Protein AF-A0A3S2HQX4-F1 (afdb_monomer_lite)

Structure (mmCIF, N/CA/C/O backbone):
data_AF-A0A3S2HQX4-F1
#
_entry.id   AF-A0A3S2HQX4-F1
#
loop_
_atom_site.group_PDB
_atom_site.id
_atom_site.type_symbol
_atom_site.label_atom_id
_atom_site.label_alt_id
_atom_site.label_comp_id
_atom_site.label_asym_id
_atom_site.label_entity_id
_atom_site.label_seq_id
_atom_site.pdbx_PDB_ins_code
_atom_site.Cartn_x
_atom_site.Cartn_y
_atom_site.Cartn_z
_atom_site.occupancy
_atom_site.B_iso_or_equiv
_atom_site.auth_seq_id
_atom_site.auth_comp_id
_atom_site.auth_asym_id
_atom_site.auth_atom_id
_atom_site.pdbx_PDB_model_num
ATOM 1 N N . HIS A 1 1 ? -3.682 -2.391 -11.158 1.00 88.50 1 HIS A N 1
ATOM 2 C CA . HIS A 1 1 ? -3.938 -2.839 -12.539 1.00 88.50 1 HIS A CA 1
ATOM 3 C C . HIS A 1 1 ? -4.462 -4.278 -12.616 1.00 88.50 1 HIS A C 1
ATOM 5 O O . HIS A 1 1 ? -5.651 -4.441 -12.844 1.00 88.50 1 HIS A O 1
ATOM 11 N N . TRP A 1 2 ? -3.645 -5.317 -12.385 1.00 92.06 2 TRP A N 1
ATOM 12 C CA . TRP A 1 2 ? -4.019 -6.712 -12.697 1.00 92.06 2 TRP A CA 1
ATOM 13 C C . TRP A 1 2 ? -5.293 -7.238 -12.028 1.00 92.06 2 TRP A C 1
ATOM 15 O O . TRP A 1 2 ? -6.118 -7.814 -12.726 1.00 92.06 2 TRP A O 1
ATOM 25 N N . LEU A 1 3 ? -5.521 -6.963 -10.737 1.00 93.06 3 LEU A N 1
ATOM 26 C CA . LEU A 1 3 ? -6.785 -7.349 -10.090 1.00 93.06 3 LEU A CA 1
ATOM 27 C C . LEU A 1 3 ? -8.019 -6.752 -10.782 1.00 93.06 3 LEU A C 1
ATOM 29 O O . LEU A 1 3 ? -9.066 -7.385 -10.821 1.00 93.06 3 LEU A O 1
ATOM 33 N N . GLN A 1 4 ? -7.895 -5.548 -11.345 1.00 94.19 4 GLN A N 1
ATOM 34 C CA . GLN A 1 4 ? -8.979 -4.930 -12.103 1.00 94.19 4 GLN A CA 1
ATOM 35 C C . GLN A 1 4 ? -9.227 -5.661 -13.424 1.00 94.19 4 GLN A C 1
ATOM 37 O O . GLN A 1 4 ? -10.370 -5.918 -13.790 1.00 94.19 4 GLN A O 1
ATOM 42 N N . GLN A 1 5 ? -8.148 -6.021 -14.124 1.00 92.81 5 GLN A N 1
ATOM 43 C CA . GLN A 1 5 ? -8.218 -6.746 -15.395 1.00 92.81 5 GLN A CA 1
ATOM 44 C C . GLN A 1 5 ? -8.780 -8.160 -15.225 1.00 92.81 5 GLN A C 1
ATOM 46 O O . GLN A 1 5 ? -9.437 -8.670 -16.126 1.00 92.81 5 GLN A O 1
ATOM 51 N N . THR A 1 6 ? -8.585 -8.778 -14.059 1.00 94.25 6 THR A N 1
ATOM 52 C CA . THR A 1 6 ? -9.146 -10.098 -13.739 1.00 94.25 6 THR A CA 1
ATOM 53 C C . THR A 1 6 ? -10.557 -10.024 -13.143 1.00 94.25 6 THR A C 1
ATOM 55 O O . THR A 1 6 ? -11.057 -11.014 -12.617 1.00 94.25 6 THR A O 1
ATOM 58 N N . GLY A 1 7 ? -11.218 -8.865 -13.231 1.00 94.06 7 GLY A N 1
ATOM 59 C CA . GLY A 1 7 ? -12.626 -8.696 -12.872 1.00 94.06 7 GLY A CA 1
ATOM 60 C C . GLY A 1 7 ? -12.895 -8.393 -11.399 1.00 94.06 7 GLY A C 1
ATOM 61 O O . GLY A 1 7 ? -14.053 -8.396 -10.991 1.00 94.06 7 GLY A O 1
ATOM 62 N N . HIS A 1 8 ? -11.868 -8.125 -10.593 1.00 96.06 8 HIS A N 1
ATOM 63 C CA . HIS A 1 8 ? -12.054 -7.654 -9.221 1.00 96.06 8 HIS A CA 1
ATOM 64 C C . HIS A 1 8 ? -12.160 -6.129 -9.171 1.00 96.06 8 HIS A C 1
ATOM 66 O O . HIS A 1 8 ? -11.840 -5.425 -10.129 1.00 96.06 8 HIS A O 1
ATOM 72 N N . ARG A 1 9 ? -12.570 -5.612 -8.011 1.00 96.44 9 ARG A N 1
ATOM 73 C CA . ARG A 1 9 ? -12.678 -4.180 -7.741 1.00 96.44 9 ARG A CA 1
ATOM 74 C C . ARG A 1 9 ? -11.562 -3.732 -6.789 1.00 96.44 9 ARG A C 1
ATOM 76 O O . ARG A 1 9 ? -11.661 -3.995 -5.591 1.00 96.44 9 ARG A O 1
ATOM 83 N N . PRO A 1 10 ? -10.484 -3.093 -7.278 1.00 96.69 10 PRO A N 1
ATOM 84 C CA . PRO A 1 10 ? -9.418 -2.607 -6.411 1.00 96.69 10 PRO A CA 1
ATOM 85 C C . PRO A 1 10 ? -9.897 -1.463 -5.516 1.00 96.69 10 PRO A C 1
ATOM 87 O O . PRO A 1 10 ? -10.601 -0.561 -5.974 1.00 96.69 10 PRO A O 1
ATOM 90 N N . ILE A 1 11 ? -9.445 -1.468 -4.264 1.00 97.00 11 ILE A N 1
ATOM 91 C CA . ILE A 1 11 ? -9.645 -0.368 -3.321 1.00 97.00 11 ILE A CA 1
ATOM 92 C C . ILE A 1 11 ? -8.271 0.220 -2.998 1.00 97.00 11 ILE A C 1
ATOM 94 O O . ILE A 1 11 ? -7.422 -0.456 -2.420 1.00 97.00 11 ILE A O 1
ATOM 98 N N . ALA A 1 12 ? -8.050 1.471 -3.390 1.00 95.94 12 ALA A N 1
ATOM 99 C CA . ALA A 1 12 ? -6.883 2.246 -2.995 1.00 95.94 12 ALA A CA 1
ATOM 100 C C . ALA A 1 12 ? -7.203 2.972 -1.681 1.00 95.94 12 ALA A C 1
ATOM 102 O O . ALA A 1 12 ? -7.915 3.978 -1.675 1.00 95.94 12 ALA A O 1
ATOM 103 N N . LEU A 1 13 ? -6.713 2.430 -0.564 1.00 97.19 13 LEU A N 1
ATOM 104 C CA . LEU A 1 13 ? -6.857 3.056 0.745 1.00 97.19 13 LEU A CA 1
ATOM 105 C C . LEU A 1 13 ? -5.796 4.142 0.929 1.00 97.19 13 LEU A C 1
ATOM 107 O O . LEU A 1 13 ? -4.599 3.864 0.973 1.00 97.19 13 LEU A O 1
ATOM 111 N N . MET A 1 14 ? -6.257 5.373 1.080 1.00 96.19 14 MET A N 1
ATOM 112 C CA . MET A 1 14 ? -5.450 6.520 1.449 1.00 96.19 14 MET A CA 1
ATOM 113 C C . MET A 1 14 ? -5.348 6.592 2.973 1.00 96.19 14 MET A C 1
ATOM 115 O O . MET A 1 14 ? -6.357 6.551 3.676 1.00 96.19 14 MET A O 1
ATOM 119 N N . GLY A 1 15 ? -4.124 6.687 3.484 1.00 94.62 15 GLY A N 1
ATOM 120 C CA . GLY A 1 15 ? -3.842 6.653 4.919 1.00 94.62 15 GLY A CA 1
ATOM 121 C C . GLY A 1 15 ? -3.884 8.019 5.596 1.00 94.62 15 GLY A C 1
ATOM 122 O O . GLY A 1 15 ? -2.921 8.362 6.274 1.00 94.62 15 GLY A O 1
ATOM 123 N N . GLY A 1 16 ? -4.921 8.835 5.395 1.00 93.50 16 GLY A N 1
ATOM 124 C CA . GLY A 1 16 ? -4.985 10.175 5.991 1.00 93.50 16 GLY A CA 1
ATOM 125 C C . GLY A 1 16 ? -4.988 10.146 7.523 1.00 93.50 16 GLY A C 1
ATOM 126 O O . GLY A 1 16 ? -4.182 10.827 8.152 1.00 93.50 16 GLY A O 1
ATOM 127 N N . GLY A 1 17 ? -5.815 9.291 8.130 1.00 91.81 17 GLY A N 1
ATOM 128 C CA . GLY A 1 17 ? -5.872 9.123 9.584 1.00 91.81 17 GLY A CA 1
ATOM 129 C C . GLY A 1 17 ? -4.622 8.441 10.144 1.00 91.81 17 GLY A C 1
ATOM 130 O O . GLY A 1 17 ? -4.055 8.885 11.139 1.00 91.81 17 GLY A O 1
ATOM 131 N N . THR A 1 18 ? -4.121 7.402 9.472 1.00 88.31 18 THR A N 1
ATOM 132 C CA . THR A 1 18 ? -2.897 6.706 9.906 1.00 88.31 18 THR A CA 1
ATOM 133 C C . THR A 1 18 ? -1.629 7.547 9.730 1.00 88.31 18 THR A C 1
ATOM 135 O O . THR A 1 18 ? -0.667 7.344 10.471 1.00 88.31 18 THR A O 1
ATOM 138 N N . SER A 1 19 ? -1.610 8.527 8.819 1.00 88.19 19 SER A N 1
ATOM 139 C CA . SER A 1 19 ? -0.477 9.456 8.645 1.00 88.19 19 SER A CA 1
ATOM 140 C C . SER A 1 19 ? -0.317 10.442 9.801 1.00 88.19 19 SER A C 1
ATOM 142 O O . SER A 1 19 ? 0.797 10.898 10.045 1.00 88.19 19 SER A O 1
ATOM 144 N N . MET A 1 20 ? -1.383 10.702 10.565 1.00 85.31 20 MET A N 1
ATOM 145 C CA . MET A 1 20 ? -1.318 11.486 11.808 1.00 85.31 20 MET A CA 1
ATOM 146 C C . MET A 1 20 ? -0.532 10.770 12.923 1.00 85.31 20 MET A C 1
ATOM 148 O O . MET A 1 20 ? -0.210 11.373 13.943 1.00 85.31 20 MET A O 1
ATOM 152 N N . ILE A 1 21 ? -0.250 9.477 12.741 1.00 79.31 21 ILE A N 1
ATOM 153 C CA . ILE A 1 21 ? 0.395 8.590 13.713 1.00 79.31 21 ILE A CA 1
ATOM 154 C C . ILE A 1 21 ? 1.751 8.132 13.160 1.00 79.31 21 ILE A C 1
ATOM 156 O O . ILE A 1 21 ? 2.795 8.374 13.753 1.00 79.31 21 ILE A O 1
ATOM 160 N N . GLY A 1 22 ? 1.755 7.537 11.967 1.00 74.44 22 GLY A N 1
ATOM 161 C CA . GLY A 1 22 ? 2.957 7.060 11.287 1.00 74.44 22 GLY A CA 1
ATOM 162 C C . GLY A 1 22 ? 3.270 5.581 11.546 1.00 74.44 22 GLY A C 1
ATOM 163 O O . GLY A 1 22 ? 3.280 5.112 12.679 1.00 74.44 22 GLY A O 1
ATOM 164 N N . ASP A 1 23 ? 3.557 4.850 10.463 1.00 75.38 23 ASP A N 1
ATOM 165 C CA . ASP A 1 23 ? 3.895 3.418 10.501 1.00 75.38 23 ASP A CA 1
ATOM 166 C C . ASP A 1 23 ? 5.334 3.183 11.005 1.00 75.38 23 ASP A C 1
ATOM 168 O O . ASP A 1 23 ? 6.265 3.687 10.344 1.00 75.38 23 ASP A O 1
ATOM 172 N N . PRO A 1 24 ? 5.534 2.416 12.100 1.00 70.38 24 PRO A N 1
ATOM 173 C CA . PRO A 1 24 ? 6.853 2.036 12.613 1.00 70.38 24 PRO A CA 1
ATOM 174 C C . PRO A 1 24 ? 7.483 0.810 11.934 1.00 70.38 24 PRO A C 1
ATOM 176 O O . PRO A 1 24 ? 8.633 0.484 12.237 1.00 70.38 24 PRO A O 1
ATOM 179 N N . SER A 1 25 ? 6.748 0.091 11.078 1.00 64.06 25 SER A N 1
ATOM 180 C CA . SER A 1 25 ? 7.148 -1.224 10.560 1.00 64.06 25 SER A CA 1
ATOM 181 C C . SER A 1 25 ? 8.494 -1.151 9.833 1.00 64.06 25 SER A C 1
ATOM 183 O O . SER A 1 25 ? 8.644 -0.434 8.845 1.00 64.06 25 SER A O 1
ATOM 185 N N . PHE A 1 26 ? 9.482 -1.900 10.338 1.00 57.97 26 PHE A N 1
ATOM 186 C CA . PHE A 1 26 ? 10.844 -1.990 9.792 1.00 57.97 26 PHE A CA 1
ATOM 187 C C . PHE A 1 26 ? 11.577 -0.639 9.634 1.00 57.97 26 PHE A C 1
ATOM 189 O O . PHE A 1 26 ? 12.432 -0.497 8.754 1.00 57.97 26 PHE A O 1
ATOM 196 N N . LYS A 1 27 ? 11.265 0.353 10.481 1.00 68.88 27 LYS A N 1
ATOM 197 C CA . LYS A 1 27 ? 11.967 1.646 10.538 1.00 68.88 27 LYS A CA 1
ATOM 198 C C . LYS A 1 27 ? 12.735 1.820 11.846 1.00 68.88 27 LYS A C 1
ATOM 200 O O . LYS A 1 27 ? 12.186 1.569 12.914 1.00 68.88 27 LYS A O 1
ATOM 205 N N . ASP A 1 28 ? 13.977 2.291 11.731 1.00 61.06 28 ASP A N 1
ATOM 206 C CA . ASP A 1 28 ? 14.891 2.499 12.865 1.00 61.06 28 ASP A CA 1
ATOM 207 C C . ASP A 1 28 ? 14.637 3.821 13.619 1.00 61.06 28 ASP A C 1
ATOM 209 O O . ASP A 1 28 ? 14.930 3.921 14.807 1.00 61.06 28 ASP A O 1
ATOM 213 N N . GLU A 1 29 ? 14.087 4.840 12.950 1.00 66.25 29 GLU A N 1
ATOM 214 C CA . GLU A 1 29 ? 13.821 6.162 13.535 1.00 66.25 29 GLU A CA 1
ATOM 215 C C . GLU A 1 29 ? 12.319 6.448 13.636 1.00 66.25 29 GLU A C 1
ATOM 217 O O . GLU A 1 29 ? 11.539 6.094 12.743 1.00 66.25 29 GLU A O 1
ATOM 222 N N . ALA A 1 30 ? 11.926 7.150 14.704 1.00 66.12 30 ALA A N 1
ATOM 223 C CA . ALA A 1 30 ? 10.571 7.666 14.860 1.00 66.12 30 ALA A CA 1
ATOM 224 C C . ALA A 1 30 ? 10.235 8.629 13.710 1.00 66.12 30 ALA A C 1
ATOM 226 O O . ALA A 1 30 ? 11.039 9.484 13.327 1.00 66.12 30 ALA A O 1
ATOM 227 N N . ARG A 1 31 ? 9.032 8.502 13.141 1.00 71.06 31 ARG A N 1
ATOM 228 C CA . ARG A 1 31 ? 8.607 9.375 12.041 1.00 71.06 31 ARG A CA 1
ATOM 229 C C . ARG A 1 31 ? 8.396 10.806 12.533 1.00 71.06 31 ARG A C 1
ATOM 231 O O . ARG A 1 31 ? 7.847 11.031 13.607 1.00 71.06 31 ARG A O 1
ATOM 238 N N . LYS A 1 32 ? 8.758 11.780 11.693 1.00 77.62 32 LYS A N 1
ATOM 239 C CA . LYS A 1 32 ? 8.313 13.166 11.879 1.00 77.62 32 LYS A CA 1
ATOM 240 C C . LYS A 1 32 ? 6.794 13.222 11.720 1.00 77.62 32 LYS A C 1
ATOM 242 O O . LYS A 1 32 ? 6.269 12.699 10.737 1.00 77.62 32 LYS A O 1
ATOM 247 N N . LEU A 1 33 ? 6.122 13.861 12.673 1.00 79.81 33 LEU A N 1
ATOM 248 C CA . LEU A 1 33 ? 4.697 14.156 12.570 1.00 79.81 33 LEU A CA 1
ATOM 249 C C . LEU A 1 33 ? 4.498 15.246 11.516 1.00 79.81 33 LEU A C 1
ATOM 251 O O . LEU A 1 33 ? 5.134 16.299 11.580 1.00 79.81 33 LEU A O 1
ATOM 255 N N . LEU A 1 34 ? 3.651 14.955 10.536 1.00 87.19 34 LEU A N 1
ATOM 256 C CA . LEU A 1 34 ? 3.290 15.883 9.471 1.00 87.19 34 LEU A CA 1
ATOM 257 C C . LEU A 1 34 ? 2.180 16.821 9.951 1.00 87.19 34 LEU A C 1
ATOM 259 O O . LEU A 1 34 ? 1.368 16.444 10.801 1.00 87.19 34 LEU A O 1
ATOM 263 N N . THR A 1 35 ? 2.125 18.036 9.405 1.00 90.88 35 THR A N 1
ATOM 264 C CA . THR A 1 35 ? 0.966 18.900 9.640 1.00 90.88 35 THR A CA 1
ATOM 265 C C . THR A 1 35 ? -0.245 18.382 8.851 1.00 90.88 35 THR A C 1
ATOM 267 O O . THR A 1 35 ? -0.071 17.689 7.845 1.00 90.88 35 THR A O 1
ATOM 270 N N . PRO A 1 36 ? -1.485 18.722 9.249 1.00 90.56 36 PRO A N 1
ATOM 271 C CA . PRO A 1 36 ? -2.668 18.370 8.463 1.00 90.56 36 PRO A CA 1
ATOM 272 C C . PRO A 1 36 ? -2.596 18.861 7.011 1.00 90.56 36 PRO A C 1
ATOM 274 O O . PRO A 1 36 ? -3.033 18.152 6.110 1.00 90.56 36 PRO A O 1
ATOM 277 N N . GLN A 1 37 ? -1.996 20.036 6.782 1.00 93.88 37 GLN A N 1
ATOM 278 C CA . GLN A 1 37 ? -1.794 20.572 5.437 1.00 93.88 37 GLN A CA 1
ATOM 279 C C . GLN A 1 37 ? -0.809 19.714 4.635 1.00 93.88 37 GLN A C 1
ATOM 281 O O . GLN A 1 37 ? -1.127 19.322 3.518 1.00 93.88 37 GLN A O 1
ATOM 286 N N . ASP A 1 38 ? 0.332 19.341 5.227 1.00 93.31 38 ASP A N 1
ATOM 287 C CA . ASP A 1 38 ? 1.300 18.457 4.563 1.00 93.31 38 ASP A CA 1
ATOM 288 C C . ASP A 1 38 ? 0.665 17.107 4.202 1.00 93.31 38 ASP A C 1
ATOM 290 O O . ASP A 1 38 ? 0.982 16.511 3.173 1.00 93.31 38 ASP A O 1
ATOM 294 N N . ILE A 1 39 ? -0.213 16.581 5.062 1.00 92.88 39 ILE A N 1
ATOM 295 C CA . ILE A 1 39 ? -0.922 15.326 4.798 1.00 92.88 39 ILE A CA 1
ATOM 296 C C . ILE A 1 39 ? -1.865 15.499 3.611 1.00 92.88 39 ILE A C 1
ATOM 298 O O . ILE A 1 39 ? -1.826 14.666 2.711 1.00 92.88 39 ILE A O 1
ATOM 302 N N . GLU A 1 40 ? -2.658 16.568 3.564 1.00 94.00 40 GLU A N 1
ATOM 303 C CA . GLU A 1 40 ? -3.568 16.825 2.444 1.00 94.00 40 GLU A CA 1
ATOM 304 C C . GLU A 1 40 ? -2.814 16.993 1.115 1.00 94.00 40 GLU A C 1
ATOM 306 O O . GLU A 1 40 ? -3.175 16.370 0.113 1.00 94.00 40 GLU A O 1
ATOM 311 N N . ASP A 1 41 ? -1.707 17.738 1.117 1.00 94.50 41 ASP A N 1
ATOM 312 C CA . ASP A 1 41 ? -0.873 17.939 -0.071 1.00 94.50 41 ASP A CA 1
ATOM 313 C C . ASP A 1 41 ? -0.289 16.604 -0.572 1.00 94.50 41 ASP A C 1
ATOM 315 O O . ASP A 1 41 ? -0.348 16.281 -1.767 1.00 94.50 41 ASP A O 1
ATOM 319 N N . ASN A 1 42 ? 0.195 15.763 0.350 1.00 93.94 42 ASN A N 1
ATOM 320 C CA . ASN A 1 42 ? 0.672 14.416 0.034 1.00 93.94 42 ASN A CA 1
ATOM 321 C C . ASN A 1 42 ? -0.453 13.514 -0.494 1.00 93.94 42 ASN A C 1
ATOM 323 O O . ASN A 1 42 ? -0.251 12.774 -1.459 1.00 93.94 42 ASN A O 1
ATOM 327 N N . LEU A 1 43 ? -1.647 13.566 0.105 1.00 94.81 43 LEU A N 1
ATOM 328 C CA . LEU A 1 43 ? -2.811 12.799 -0.340 1.00 94.81 43 LEU A CA 1
ATOM 329 C C . LEU A 1 43 ? -3.217 13.182 -1.768 1.00 94.81 43 LEU A C 1
ATOM 331 O O . LEU A 1 43 ? -3.490 12.294 -2.583 1.00 94.81 43 LEU A O 1
ATOM 335 N N . ALA A 1 44 ? -3.207 14.475 -2.098 1.00 94.69 44 ALA A N 1
ATOM 336 C CA . ALA A 1 44 ? -3.493 14.972 -3.439 1.00 94.69 44 ALA A CA 1
ATOM 337 C C . ALA A 1 44 ? -2.449 14.498 -4.467 1.00 94.69 44 ALA A C 1
ATOM 339 O O . ALA A 1 44 ? -2.814 14.034 -5.554 1.00 94.69 44 ALA A O 1
ATOM 340 N N . GLY A 1 45 ? -1.159 14.551 -4.118 1.00 94.38 45 GLY A N 1
ATOM 341 C CA . GLY A 1 45 ? -0.070 14.033 -4.955 1.00 94.38 45 GLY A CA 1
ATOM 342 C C . GLY A 1 45 ? -0.179 12.525 -5.197 1.00 94.38 45 GLY A C 1
ATOM 343 O O . GLY A 1 45 ? -0.170 12.065 -6.339 1.00 94.38 45 GLY A O 1
ATOM 344 N N . ILE A 1 46 ? -0.382 11.739 -4.136 1.00 94.31 46 ILE A N 1
ATOM 345 C CA . ILE A 1 46 ? -0.546 10.282 -4.233 1.00 94.31 46 ILE A CA 1
ATOM 346 C C . ILE A 1 46 ? -1.775 9.933 -5.081 1.00 94.31 46 ILE A C 1
ATOM 348 O O . ILE A 1 46 ? -1.680 9.080 -5.964 1.00 94.31 46 ILE A O 1
ATOM 352 N N . ARG A 1 47 ? -2.913 10.614 -4.879 1.00 93.50 47 ARG A N 1
ATOM 353 C CA . ARG A 1 47 ? -4.124 10.411 -5.692 1.00 93.50 47 ARG A CA 1
ATOM 354 C C . ARG A 1 47 ? -3.822 10.584 -7.176 1.00 93.50 47 ARG A C 1
ATOM 356 O O . ARG A 1 47 ? -4.171 9.703 -7.960 1.00 93.50 47 ARG A O 1
ATOM 363 N N . ARG A 1 48 ? -3.144 11.675 -7.547 1.00 93.44 48 ARG A N 1
ATOM 364 C CA . ARG A 1 48 ? -2.727 11.960 -8.929 1.00 93.44 48 ARG A CA 1
ATOM 365 C C . ARG A 1 48 ? -1.878 10.826 -9.500 1.00 93.44 48 ARG A C 1
ATOM 367 O O . ARG A 1 48 ? -2.153 10.366 -10.603 1.00 93.44 48 ARG A O 1
ATOM 374 N N . ASN A 1 49 ? -0.925 10.322 -8.717 1.00 92.56 49 ASN A N 1
ATOM 375 C CA . ASN A 1 49 ? -0.046 9.227 -9.126 1.00 92.56 49 ASN A CA 1
ATOM 376 C C . ASN A 1 49 ? -0.790 7.905 -9.346 1.00 92.56 49 ASN A C 1
ATOM 378 O O . ASN A 1 49 ? -0.358 7.112 -10.169 1.00 92.56 49 ASN A O 1
ATOM 382 N N . PHE A 1 50 ? -1.912 7.652 -8.666 1.00 91.88 50 PHE A N 1
ATOM 383 C CA . PHE A 1 50 ? -2.709 6.437 -8.884 1.00 91.88 50 PHE A CA 1
ATOM 384 C C . PHE A 1 50 ? -3.610 6.495 -10.127 1.00 91.88 50 PHE A C 1
ATOM 386 O O . PHE A 1 50 ? -3.947 5.437 -10.667 1.00 91.88 50 PHE A O 1
ATOM 393 N N . MET A 1 51 ? -3.999 7.691 -10.589 1.00 91.19 51 MET A N 1
ATOM 394 C CA . MET A 1 51 ? -4.950 7.868 -11.701 1.00 91.19 51 MET A CA 1
ATOM 395 C C . MET A 1 51 ? -4.549 7.146 -13.002 1.00 91.19 51 MET A C 1
ATOM 397 O O . MET A 1 51 ? -5.434 6.573 -13.634 1.00 91.19 51 MET A O 1
ATOM 401 N N . PRO A 1 52 ? -3.265 7.096 -13.410 1.00 90.81 52 PRO A N 1
ATOM 402 C CA . PRO A 1 52 ? -2.867 6.379 -14.622 1.00 90.81 52 PRO A CA 1
ATOM 403 C C . PRO A 1 52 ? -2.921 4.845 -14.504 1.00 90.81 52 PRO A C 1
ATOM 405 O O . PRO A 1 52 ? -3.008 4.157 -15.518 1.00 90.81 52 PRO A O 1
ATOM 408 N N . TYR A 1 53 ? -2.857 4.280 -13.290 1.00 90.88 53 TYR A N 1
ATOM 409 C CA . TYR A 1 53 ? -2.689 2.829 -13.079 1.00 90.88 53 TYR A CA 1
ATOM 410 C C . TYR A 1 53 ? -3.990 2.070 -12.800 1.00 90.88 53 TYR A C 1
ATOM 412 O O . TYR A 1 53 ? -4.024 0.831 -12.863 1.00 90.88 53 TYR A O 1
ATOM 420 N N . LEU A 1 54 ? -5.045 2.794 -12.432 1.00 93.44 54 LEU A N 1
ATOM 421 C CA . LEU A 1 54 ? -6.346 2.251 -12.069 1.00 93.44 54 LEU A CA 1
ATOM 422 C C . LEU A 1 54 ? -7.441 3.043 -12.771 1.00 93.44 54 LEU A C 1
ATOM 424 O O . LEU A 1 54 ? -7.447 4.270 -12.751 1.00 93.44 54 LEU A O 1
ATOM 428 N N . LYS A 1 55 ? -8.412 2.335 -13.343 1.00 94.88 55 LYS A N 1
ATOM 429 C CA . LYS A 1 55 ? -9.614 2.978 -13.865 1.00 94.88 55 LYS A CA 1
ATOM 430 C C . LYS A 1 55 ? -10.578 3.238 -12.709 1.00 94.88 55 LYS A C 1
ATOM 432 O O . LYS A 1 55 ? -11.128 2.286 -12.160 1.00 94.88 55 LYS A O 1
ATOM 437 N N . PHE A 1 56 ? -10.777 4.501 -12.350 1.00 94.06 56 PHE A N 1
ATOM 438 C CA . PHE A 1 56 ? -11.766 4.925 -11.354 1.00 94.06 56 PHE A CA 1
ATOM 439 C C . PHE A 1 56 ? -13.112 5.240 -12.019 1.00 94.06 56 PHE A C 1
ATOM 441 O O . PHE A 1 56 ? -13.145 5.687 -13.166 1.00 94.06 56 PHE A O 1
ATOM 448 N N . GLY A 1 57 ? -14.218 5.017 -11.308 1.00 91.06 57 GLY A N 1
ATOM 449 C CA . GLY A 1 57 ? -15.564 5.208 -11.852 1.00 91.06 57 GLY A CA 1
ATOM 450 C C . GLY A 1 57 ? -16.661 4.508 -11.047 1.00 91.06 57 GLY A C 1
ATOM 451 O O . GLY A 1 57 ? -16.446 4.072 -9.915 1.00 91.06 57 GLY A O 1
ATOM 452 N N . SER A 1 58 ? -17.855 4.427 -11.637 1.00 90.31 58 SER A N 1
ATOM 453 C CA . SER A 1 58 ? -19.057 3.828 -11.036 1.00 90.31 58 SER A CA 1
ATOM 454 C C . SER A 1 58 ? -19.383 2.428 -11.565 1.00 90.31 58 SER A C 1
ATOM 456 O O . SER A 1 58 ? -20.371 1.828 -11.140 1.00 90.31 58 SER A O 1
ATOM 458 N N . GLY A 1 59 ? -18.572 1.890 -12.479 1.00 91.44 59 GLY A N 1
ATOM 459 C CA . GLY A 1 59 ? -18.713 0.528 -12.972 1.00 91.44 59 GLY A CA 1
ATOM 460 C C . GLY A 1 59 ? -18.450 -0.526 -11.886 1.00 91.44 59 GLY A C 1
ATOM 461 O O . GLY A 1 59 ? -17.794 -0.245 -10.880 1.00 91.44 59 GLY A O 1
ATOM 462 N N . PRO A 1 60 ? -18.908 -1.775 -12.092 1.00 88.81 60 PRO A N 1
ATOM 463 C CA . PRO A 1 60 ? -18.809 -2.840 -11.089 1.00 88.81 60 PRO A CA 1
ATOM 464 C C . PRO A 1 60 ? -17.361 -3.173 -10.689 1.00 88.81 60 PRO A C 1
ATOM 466 O O . PRO A 1 60 ? -17.107 -3.500 -9.532 1.00 88.81 60 PRO A O 1
ATOM 469 N N . ASN A 1 61 ? -16.415 -3.021 -11.622 1.00 92.94 61 ASN A N 1
ATOM 470 C CA . ASN A 1 61 ? -14.988 -3.299 -11.416 1.00 92.94 61 ASN A CA 1
ATOM 471 C C . ASN A 1 61 ? -14.140 -2.018 -11.420 1.00 92.94 61 ASN A C 1
ATOM 473 O O . ASN A 1 61 ? -12.909 -2.081 -11.406 1.00 92.94 61 ASN A O 1
ATOM 477 N N . ASP A 1 62 ? -14.773 -0.844 -11.472 1.00 95.06 62 ASP A N 1
ATOM 478 C CA . ASP A 1 62 ? -14.041 0.413 -11.402 1.00 95.06 62 ASP A CA 1
ATOM 479 C C . ASP A 1 62 ? -13.481 0.586 -9.980 1.00 95.06 62 ASP A C 1
ATOM 481 O O . ASP A 1 62 ? -14.161 0.340 -8.975 1.00 95.06 62 ASP A O 1
ATOM 485 N N . ALA A 1 63 ? -12.206 0.967 -9.907 1.00 96.38 63 ALA A N 1
ATOM 486 C CA . ALA A 1 63 ? -11.485 1.125 -8.658 1.00 96.38 63 ALA A CA 1
ATOM 487 C C . ALA A 1 63 ? -12.112 2.234 -7.809 1.00 96.38 63 ALA A C 1
ATOM 489 O O . ALA A 1 63 ? -12.648 3.214 -8.333 1.00 96.38 63 ALA A O 1
ATOM 490 N N . ILE A 1 64 ? -12.000 2.092 -6.490 1.00 95.56 64 ILE A N 1
ATOM 491 C CA . ILE A 1 64 ? -12.416 3.117 -5.530 1.00 95.56 64 ILE A CA 1
ATOM 492 C C . ILE A 1 64 ? -11.183 3.613 -4.793 1.00 95.56 64 ILE A C 1
ATOM 494 O O . ILE A 1 64 ? -10.311 2.823 -4.430 1.00 95.56 64 ILE A O 1
ATOM 498 N N . MET A 1 65 ? -11.129 4.916 -4.547 1.00 95.56 65 MET A N 1
ATOM 499 C CA . MET A 1 65 ? -10.192 5.508 -3.607 1.00 95.56 65 MET A CA 1
ATOM 500 C C . MET A 1 65 ? -10.962 5.972 -2.377 1.00 95.56 65 MET A C 1
ATOM 502 O O . MET A 1 65 ? -11.938 6.705 -2.514 1.00 95.56 65 MET A O 1
ATOM 506 N N . VAL A 1 66 ? -10.539 5.535 -1.197 1.00 96.69 66 VAL A N 1
ATOM 507 C CA . VAL A 1 66 ? -11.164 5.893 0.088 1.00 96.69 66 VAL A CA 1
ATOM 508 C C . VAL A 1 66 ? -10.096 6.360 1.061 1.00 96.69 66 VAL A C 1
ATOM 510 O O . VAL A 1 66 ? -8.932 6.010 0.884 1.00 96.69 66 VAL A O 1
ATOM 513 N N . ASN A 1 67 ? -10.463 7.145 2.070 1.00 97.31 67 ASN A N 1
ATOM 514 C CA . ASN A 1 67 ? -9.524 7.656 3.062 1.00 97.31 67 ASN A CA 1
ATOM 515 C C . ASN A 1 67 ? -9.879 7.110 4.445 1.00 97.31 67 ASN A C 1
ATOM 517 O O . ASN A 1 67 ? -11.006 7.276 4.895 1.00 97.31 67 ASN A O 1
ATOM 521 N N . ASN A 1 68 ? -8.931 6.492 5.153 1.00 97.06 68 ASN A N 1
ATOM 522 C CA . ASN A 1 68 ? -9.214 6.014 6.510 1.00 97.06 68 ASN A CA 1
ATOM 523 C C . ASN A 1 68 ? -9.467 7.140 7.518 1.00 97.06 68 ASN A C 1
ATOM 525 O O . ASN A 1 68 ? -10.029 6.887 8.582 1.00 97.06 68 ASN A O 1
ATOM 529 N N . ALA A 1 69 ? -9.130 8.390 7.183 1.00 96.19 69 ALA A N 1
ATOM 530 C CA . ALA A 1 69 ? -9.562 9.542 7.967 1.00 96.19 69 ALA A CA 1
ATOM 531 C C . ALA A 1 69 ? -11.092 9.567 8.162 1.00 96.19 69 ALA A C 1
ATOM 533 O O . ALA A 1 69 ? -11.542 9.955 9.237 1.00 96.19 69 ALA A O 1
ATOM 534 N N . ASP A 1 70 ? -11.860 9.066 7.184 1.00 96.12 70 ASP A N 1
ATOM 535 C CA . ASP A 1 70 ? -13.329 9.059 7.183 1.00 96.12 70 ASP A CA 1
ATOM 536 C C . ASP A 1 70 ? -13.935 8.265 8.354 1.00 96.12 70 ASP A C 1
ATOM 538 O O . ASP A 1 70 ? -15.085 8.489 8.716 1.00 96.12 70 ASP A O 1
ATOM 542 N N . TRP A 1 71 ? -13.199 7.319 8.949 1.00 95.94 71 TRP A N 1
ATOM 543 C CA . TRP A 1 71 ? -13.660 6.571 10.128 1.00 95.94 71 TRP A CA 1
ATOM 544 C C . TRP A 1 71 ? -12.734 6.700 11.333 1.00 95.94 71 TRP A C 1
ATOM 546 O O . TRP A 1 71 ? -13.199 6.605 12.467 1.00 95.94 71 TRP A O 1
ATOM 556 N N . LEU A 1 72 ? -11.435 6.924 11.123 1.00 94.94 72 LEU A N 1
ATOM 557 C CA . LEU A 1 72 ? -10.485 7.063 12.224 1.00 94.94 72 LEU A CA 1
ATOM 558 C C . LEU A 1 72 ? -10.618 8.410 12.940 1.00 94.94 72 LEU A C 1
ATOM 560 O O . LEU A 1 72 ? -10.435 8.460 14.152 1.00 94.94 72 LEU A O 1
ATOM 564 N N . MET A 1 73 ? -10.958 9.490 12.230 1.00 92.06 73 MET A N 1
ATOM 565 C CA . MET A 1 73 ? -11.060 10.823 12.845 1.00 92.06 73 MET A CA 1
ATOM 566 C C . MET A 1 73 ? -12.352 11.020 13.643 1.00 92.06 73 MET A C 1
ATOM 568 O O . MET A 1 73 ? -12.411 11.884 14.513 1.00 92.06 73 MET A O 1
ATOM 572 N N . GLU A 1 74 ? -13.373 10.205 13.385 1.00 92.88 74 GLU A N 1
ATOM 573 C CA . GLU A 1 74 ? -14.651 10.237 14.107 1.00 92.88 74 GLU A CA 1
ATOM 574 C C . GLU A 1 74 ? -14.691 9.245 15.279 1.00 92.88 74 GLU A C 1
ATOM 576 O O . GLU A 1 74 ? -15.689 9.141 15.998 1.00 92.88 74 GLU A O 1
ATOM 581 N N . ILE A 1 75 ? -13.613 8.483 15.481 1.00 92.19 75 ILE A N 1
ATOM 582 C CA . ILE A 1 75 ? -13.623 7.365 16.409 1.00 92.19 75 ILE A CA 1
ATOM 583 C C . ILE A 1 75 ? -13.620 7.847 17.861 1.00 92.19 75 ILE A C 1
ATOM 585 O O . ILE A 1 75 ? -12.761 8.609 18.310 1.00 92.19 75 ILE A O 1
ATOM 589 N N . ASN A 1 76 ? -14.576 7.361 18.650 1.00 94.75 76 ASN A N 1
ATOM 590 C CA . ASN A 1 76 ? -14.529 7.576 20.087 1.00 94.75 76 ASN A CA 1
ATOM 591 C C . ASN A 1 76 ? -13.483 6.640 20.704 1.00 94.75 76 ASN A C 1
ATOM 593 O O . ASN A 1 76 ? -13.629 5.420 20.645 1.00 94.75 76 ASN A O 1
ATOM 597 N N . TYR A 1 77 ? -12.463 7.214 21.340 1.00 90.94 77 TYR A N 1
ATOM 598 C CA . TYR A 1 77 ? -11.343 6.457 21.902 1.00 90.94 77 TYR A CA 1
ATOM 599 C C . TYR A 1 77 ? -11.773 5.364 22.894 1.00 90.94 77 TYR A C 1
ATOM 601 O O . TYR A 1 77 ? -11.274 4.242 22.835 1.00 90.94 77 TYR A O 1
ATOM 609 N N . VAL A 1 78 ? -12.727 5.657 23.784 1.00 93.69 78 VAL A N 1
ATOM 610 C CA . VAL A 1 78 ? -13.176 4.693 24.803 1.00 93.69 78 VAL A CA 1
ATOM 611 C C . VAL A 1 78 ? -13.925 3.531 24.155 1.00 93.69 78 VAL A C 1
ATOM 613 O O . VAL A 1 78 ? -13.651 2.374 24.477 1.00 93.69 78 VAL A O 1
ATOM 616 N N . ASN A 1 79 ? -14.821 3.822 23.209 1.00 94.25 79 ASN A N 1
ATOM 617 C CA . ASN A 1 79 ? -15.521 2.781 22.456 1.00 94.25 79 ASN A CA 1
ATOM 618 C C . ASN A 1 79 ? -14.536 1.951 21.627 1.00 94.25 79 ASN A C 1
ATOM 620 O O . ASN A 1 79 ? -14.612 0.730 21.641 1.00 94.25 79 ASN A O 1
ATOM 624 N N . PHE A 1 80 ? -13.547 2.584 20.993 1.00 94.75 80 PHE A N 1
ATOM 625 C CA . PHE A 1 80 ? -12.518 1.877 20.235 1.00 94.75 80 PHE A CA 1
ATOM 626 C C . PHE A 1 80 ? -11.718 0.900 21.099 1.00 94.75 80 PHE A C 1
ATOM 628 O O . PHE A 1 80 ? -11.558 -0.263 20.736 1.00 94.75 80 PHE A O 1
ATOM 635 N N . LEU A 1 81 ? -11.254 1.324 22.276 1.00 93.56 81 LEU A N 1
ATOM 636 C CA . LEU A 1 81 ? -10.552 0.423 23.192 1.00 93.56 81 LEU A CA 1
ATOM 637 C C . LEU A 1 81 ? -11.439 -0.742 23.645 1.00 93.56 81 LEU A C 1
ATOM 639 O O . LEU A 1 81 ? -10.978 -1.884 23.717 1.00 93.56 81 LEU A O 1
ATOM 643 N N . ARG A 1 82 ? -12.710 -0.456 23.943 1.00 94.19 82 ARG A N 1
ATOM 644 C CA . ARG A 1 82 ? -13.670 -1.459 24.402 1.00 94.19 82 ARG A CA 1
ATOM 645 C C . ARG A 1 82 ? -14.004 -2.470 23.311 1.00 94.19 82 ARG A C 1
ATOM 647 O O . ARG A 1 82 ? -14.030 -3.660 23.606 1.00 94.19 82 ARG A O 1
ATOM 654 N N . ASP A 1 83 ? -14.270 -2.014 22.095 1.00 94.38 83 ASP A N 1
ATOM 655 C CA . ASP A 1 83 ? -14.825 -2.847 21.029 1.00 94.38 83 ASP A CA 1
ATOM 656 C C . ASP A 1 83 ? -13.722 -3.481 20.179 1.00 94.38 83 ASP A C 1
ATOM 658 O O . ASP A 1 83 ? -13.821 -4.650 19.823 1.00 94.38 83 ASP A O 1
ATOM 662 N N . VAL A 1 84 ? -12.633 -2.754 19.924 1.00 96.00 84 VAL A N 1
ATOM 663 C CA . VAL A 1 84 ? -11.505 -3.203 19.095 1.00 96.00 84 VAL A CA 1
ATOM 664 C C . VAL A 1 84 ? -10.324 -3.619 19.965 1.00 96.00 84 VAL A C 1
ATOM 666 O O . VAL A 1 84 ? -9.827 -4.740 19.844 1.00 96.00 84 VAL A O 1
ATOM 669 N N . GLY A 1 85 ? -9.901 -2.755 20.892 1.00 92.88 85 GLY A N 1
ATOM 670 C CA . GLY A 1 85 ? -8.711 -2.967 21.727 1.00 92.88 85 GLY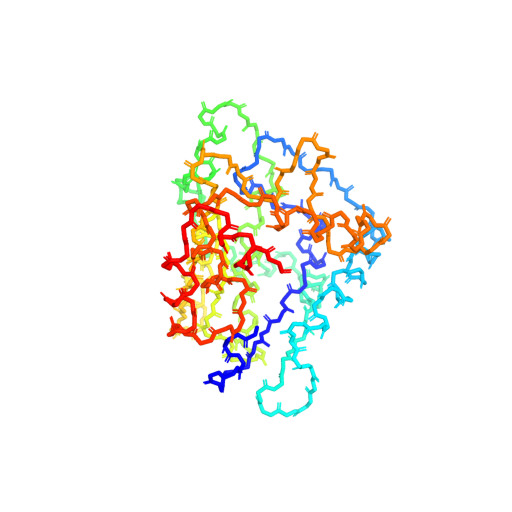 A CA 1
ATOM 671 C C . GLY A 1 85 ? -8.732 -4.282 22.517 1.00 92.88 85 GLY A C 1
ATOM 672 O O . GLY A 1 85 ? -7.705 -4.952 22.620 1.00 92.88 85 GLY A O 1
ATOM 673 N N . ARG A 1 86 ? -9.910 -4.730 22.975 1.00 93.56 86 ARG A N 1
ATOM 674 C CA . ARG A 1 86 ? -10.105 -6.021 23.672 1.00 93.56 86 ARG A CA 1
ATOM 675 C C . ARG A 1 86 ? -9.651 -7.255 22.883 1.00 93.56 86 ARG A C 1
ATOM 677 O O . ARG A 1 86 ? -9.493 -8.328 23.466 1.00 93.56 86 ARG A O 1
ATOM 684 N N . HIS A 1 87 ? -9.510 -7.147 21.563 1.00 95.44 87 HIS A N 1
ATOM 685 C CA . HIS A 1 87 ? -9.102 -8.256 20.702 1.00 95.44 87 HIS A CA 1
ATOM 686 C C . HIS A 1 87 ? -7.582 -8.365 20.541 1.00 95.44 87 HIS A C 1
ATOM 688 O O . HIS A 1 87 ? -7.104 -9.389 20.042 1.00 95.44 87 HIS A O 1
ATOM 694 N N . PHE A 1 88 ? -6.830 -7.364 21.005 1.00 93.69 88 PHE A N 1
ATOM 695 C CA . PHE A 1 88 ? -5.379 -7.303 20.902 1.00 93.69 88 PHE A CA 1
ATOM 696 C C . PHE A 1 88 ? -4.713 -7.689 22.222 1.00 93.69 88 PHE A C 1
ATOM 698 O O . PHE A 1 88 ? -5.100 -7.255 23.303 1.00 93.69 88 PHE A O 1
ATOM 705 N N . SER A 1 89 ? -3.676 -8.519 22.128 1.00 91.00 89 SER A N 1
ATOM 706 C CA . SER A 1 89 ? -2.808 -8.847 23.257 1.00 91.00 89 SER A CA 1
ATOM 707 C C . SER A 1 89 ? -1.494 -8.105 23.091 1.00 91.00 89 SER A C 1
ATOM 709 O O . SER A 1 89 ? -0.803 -8.311 22.093 1.00 91.00 89 SER A O 1
ATOM 711 N N . VAL A 1 90 ? -1.122 -7.305 24.092 1.00 88.56 90 VAL A N 1
ATOM 712 C CA . VAL A 1 90 ? 0.163 -6.591 24.104 1.00 88.56 90 VAL A CA 1
ATOM 713 C C . VAL A 1 90 ? 1.325 -7.569 23.926 1.00 88.56 90 VAL A C 1
ATOM 715 O O . VAL A 1 90 ? 2.159 -7.366 23.053 1.00 88.56 90 VAL A O 1
ATOM 718 N N . ASN A 1 91 ? 1.331 -8.689 24.655 1.00 88.94 91 ASN A N 1
ATOM 719 C CA . ASN A 1 91 ? 2.385 -9.705 24.548 1.00 88.94 91 ASN A CA 1
ATOM 720 C C . ASN A 1 91 ? 2.519 -10.254 23.122 1.00 88.94 91 ASN A C 1
ATOM 722 O O . ASN A 1 91 ? 3.630 -10.436 22.632 1.00 88.94 91 ASN A O 1
ATOM 726 N N . ARG A 1 92 ? 1.391 -10.495 22.441 1.00 87.31 92 ARG A N 1
ATOM 727 C CA . ARG A 1 92 ? 1.402 -10.946 21.044 1.00 87.31 92 ARG A CA 1
ATOM 728 C C . ARG A 1 92 ? 1.927 -9.859 20.110 1.00 87.31 92 ARG A C 1
ATOM 730 O O . ARG A 1 92 ? 2.686 -10.171 19.201 1.00 87.31 92 ARG A O 1
ATOM 737 N N . MET A 1 93 ? 1.540 -8.604 20.331 1.00 86.25 93 MET A N 1
ATOM 738 C CA . MET A 1 93 ? 2.004 -7.483 19.514 1.00 86.25 93 MET A CA 1
ATOM 739 C C . MET A 1 93 ? 3.522 -7.278 19.626 1.00 86.25 93 MET A C 1
ATOM 741 O O . MET A 1 93 ? 4.187 -7.071 18.617 1.00 86.25 93 MET A O 1
ATOM 745 N N . LEU A 1 94 ? 4.086 -7.414 20.829 1.00 86.00 94 LEU A N 1
ATOM 746 C CA . LEU A 1 94 ? 5.534 -7.315 21.056 1.00 86.00 94 LEU A CA 1
ATOM 747 C C . LEU A 1 94 ? 6.326 -8.469 20.416 1.00 86.00 94 LEU A C 1
ATOM 749 O O . LEU A 1 94 ? 7.521 -8.330 20.178 1.00 86.00 94 LEU A O 1
ATOM 753 N N . ALA A 1 95 ? 5.674 -9.601 20.132 1.00 86.00 95 ALA A N 1
ATOM 754 C CA . ALA A 1 95 ? 6.311 -10.771 19.536 1.00 86.00 95 ALA A CA 1
ATOM 755 C C . ALA A 1 95 ? 6.456 -10.693 18.006 1.00 86.00 95 ALA A C 1
ATOM 757 O O . ALA A 1 95 ? 7.155 -11.528 17.437 1.00 86.00 95 ALA A O 1
ATOM 758 N N . PHE A 1 96 ? 5.811 -9.735 17.327 1.00 81.88 96 PHE A N 1
ATOM 759 C CA . PHE A 1 96 ? 6.006 -9.554 15.887 1.00 81.88 96 PHE A CA 1
ATOM 760 C C . PHE A 1 96 ? 7.441 -9.119 15.593 1.00 81.88 96 PHE A C 1
ATOM 762 O O . PHE A 1 96 ? 7.938 -8.184 16.219 1.00 81.88 96 PHE A O 1
ATOM 769 N N . ASP A 1 97 ? 8.077 -9.742 14.598 1.00 81.44 97 ASP A N 1
ATOM 770 C CA . ASP A 1 97 ? 9.485 -9.491 14.256 1.00 81.44 97 ASP A CA 1
ATOM 771 C C . ASP A 1 97 ? 9.788 -8.003 14.014 1.00 81.44 97 ASP A C 1
ATOM 773 O O . ASP A 1 97 ? 10.836 -7.512 14.431 1.00 81.44 97 ASP A O 1
ATOM 777 N N . SER A 1 98 ? 8.852 -7.261 13.409 1.00 74.81 98 SER A N 1
ATOM 778 C CA . SER A 1 98 ? 8.986 -5.819 13.155 1.00 74.81 98 SER A CA 1
ATOM 779 C C . SER A 1 98 ? 9.099 -4.980 14.433 1.00 74.81 98 SER A C 1
ATOM 781 O O . SER A 1 98 ? 9.798 -3.968 14.438 1.00 74.81 98 SER A O 1
ATOM 783 N N . VAL A 1 99 ? 8.427 -5.395 15.509 1.00 79.12 99 VAL A N 1
ATOM 784 C CA . VAL A 1 99 ? 8.434 -4.722 16.816 1.00 79.12 99 VAL A CA 1
ATOM 785 C C . VAL A 1 99 ? 9.572 -5.250 17.677 1.00 79.12 99 VAL A C 1
ATOM 787 O O . VAL A 1 99 ? 10.344 -4.468 18.232 1.00 79.12 99 VAL A O 1
ATOM 790 N N . LYS A 1 100 ? 9.713 -6.576 17.747 1.00 83.88 100 LYS A N 1
ATOM 791 C CA . LYS A 1 100 ? 10.735 -7.258 18.537 1.00 83.88 100 LYS A CA 1
ATOM 792 C C . LYS A 1 100 ? 12.137 -6.760 18.194 1.00 83.88 100 LYS A C 1
ATOM 794 O O . LYS A 1 100 ? 12.898 -6.421 19.089 1.00 83.88 100 LYS A O 1
ATOM 799 N N . LEU A 1 101 ? 12.443 -6.618 16.906 1.00 82.81 101 LEU A N 1
ATOM 800 C CA . LEU A 1 101 ? 13.756 -6.172 16.446 1.00 82.81 101 LEU A CA 1
ATOM 801 C C . LEU A 1 101 ? 14.095 -4.728 16.867 1.00 82.81 101 LEU A C 1
ATOM 803 O O . LEU A 1 101 ? 15.269 -4.425 17.059 1.00 82.81 101 LEU A O 1
ATOM 807 N N . ARG A 1 102 ? 13.101 -3.845 17.054 1.00 79.69 102 ARG A N 1
ATOM 808 C CA . ARG A 1 102 ? 13.320 -2.499 17.623 1.00 79.69 102 ARG A CA 1
ATOM 809 C C . ARG A 1 102 ? 13.600 -2.566 19.122 1.00 79.69 102 ARG A C 1
ATOM 811 O O . ARG A 1 102 ? 14.523 -1.909 19.595 1.00 79.69 102 ARG A O 1
ATOM 818 N N . LEU A 1 103 ? 12.841 -3.388 19.848 1.00 81.62 103 LEU A N 1
ATOM 819 C CA . LEU A 1 103 ? 13.025 -3.576 21.289 1.00 81.62 103 LEU A CA 1
ATOM 820 C C . LEU A 1 103 ? 14.388 -4.201 21.608 1.00 81.62 103 LEU A C 1
ATOM 822 O O . LEU A 1 103 ? 15.079 -3.716 22.498 1.00 81.62 103 LEU A O 1
ATOM 826 N N . ASP A 1 104 ? 14.802 -5.208 20.836 1.00 84.94 104 ASP A N 1
ATOM 827 C CA . ASP A 1 104 ? 16.109 -5.867 20.965 1.00 84.94 104 ASP A CA 1
ATOM 828 C C . ASP A 1 104 ? 17.278 -4.895 20.700 1.00 84.94 104 ASP A C 1
ATOM 830 O O . ASP A 1 104 ? 18.381 -5.093 21.200 1.00 84.94 104 ASP A O 1
ATOM 834 N N . ARG A 1 105 ? 17.040 -3.827 19.926 1.00 85.06 105 ARG A N 1
ATOM 835 C CA . ARG A 1 105 ? 17.999 -2.741 19.652 1.00 85.06 105 ARG A CA 1
ATOM 836 C C . ARG A 1 105 ? 17.919 -1.587 20.659 1.00 85.06 105 ARG A C 1
ATOM 838 O O . ARG A 1 105 ? 18.493 -0.533 20.401 1.00 85.06 105 ARG A O 1
ATOM 845 N N . GLU A 1 106 ? 17.174 -1.756 21.753 1.00 81.00 106 GLU A N 1
ATOM 846 C CA . GLU A 1 106 ? 16.894 -0.725 22.766 1.00 81.00 106 GLU A CA 1
ATOM 847 C C . GLU A 1 106 ? 16.268 0.560 22.191 1.00 81.00 106 GLU A C 1
ATOM 849 O O . GLU A 1 106 ? 16.303 1.630 22.800 1.00 81.00 106 GLU A O 1
ATOM 854 N N . GLN A 1 107 ? 15.644 0.469 21.013 1.00 78.00 107 GLN A N 1
ATOM 855 C CA . GLN A 1 107 ? 14.923 1.583 20.419 1.00 78.00 107 GLN A CA 1
ATOM 856 C C . GLN A 1 107 ? 13.519 1.642 21.010 1.00 78.00 107 GLN A C 1
ATOM 858 O O . GLN A 1 107 ? 12.730 0.701 20.897 1.00 78.00 107 GLN A O 1
ATOM 863 N N . SER A 1 108 ? 13.176 2.780 21.612 1.00 73.19 108 SER A N 1
ATOM 864 C CA . SER A 1 108 ? 11.836 2.999 22.147 1.00 73.19 108 SER A CA 1
ATOM 865 C C . SER A 1 108 ? 10.788 2.934 21.032 1.00 73.19 108 SER A C 1
ATOM 867 O O . SER A 1 108 ? 10.952 3.558 19.979 1.00 73.19 108 SER A O 1
ATOM 869 N N . LEU A 1 109 ? 9.691 2.224 21.287 1.00 78.81 109 LEU A N 1
ATOM 870 C CA . LEU A 1 109 ? 8.482 2.273 20.475 1.00 78.81 109 LEU A CA 1
ATOM 871 C C . LEU A 1 109 ? 7.466 3.148 21.205 1.00 78.81 109 LEU A C 1
ATOM 873 O O . LEU A 1 109 ? 7.086 2.849 22.339 1.00 78.81 109 LEU A O 1
ATOM 877 N N . SER A 1 110 ? 7.047 4.247 20.584 1.00 82.31 110 SER A N 1
ATOM 878 C CA . SER A 1 110 ? 6.053 5.124 21.198 1.00 82.31 110 SER A CA 1
ATOM 879 C C . SER A 1 110 ? 4.680 4.446 21.268 1.00 82.31 110 SER A C 1
ATOM 881 O O . SER A 1 110 ? 4.344 3.580 20.459 1.00 82.31 110 SER A O 1
ATOM 883 N N . PHE A 1 111 ? 3.841 4.881 22.214 1.00 83.25 111 PHE A N 1
ATOM 884 C CA . PHE A 1 111 ? 2.449 4.423 22.291 1.00 83.25 111 PHE A CA 1
ATOM 885 C C . PHE A 1 111 ? 1.692 4.678 20.978 1.00 83.25 111 PHE A C 1
ATOM 887 O O . PHE A 1 111 ? 0.877 3.864 20.555 1.00 83.25 111 PHE A O 1
ATOM 894 N N . LEU A 1 112 ? 2.001 5.793 20.316 1.00 80.75 112 LEU A N 1
ATOM 895 C CA . LEU A 1 112 ? 1.443 6.192 19.031 1.00 80.75 112 LEU A CA 1
ATOM 896 C C . LEU A 1 112 ? 1.787 5.165 17.934 1.00 80.75 112 LEU A C 1
ATOM 898 O O . LEU A 1 112 ? 0.887 4.586 17.331 1.00 80.75 112 LEU A O 1
ATOM 902 N N . GLU A 1 113 ? 3.070 4.845 17.760 1.00 78.81 113 GLU A N 1
ATOM 903 C CA . GLU A 1 113 ? 3.538 3.818 16.818 1.00 78.81 113 GLU A CA 1
ATOM 904 C C . GLU A 1 113 ? 2.963 2.429 17.130 1.00 78.81 113 GLU A C 1
ATOM 906 O O . GLU A 1 113 ? 2.580 1.692 16.225 1.00 78.81 113 GLU A O 1
ATOM 911 N N . PHE A 1 114 ? 2.846 2.072 18.410 1.00 82.44 114 PHE A N 1
ATOM 912 C CA . PHE A 1 114 ? 2.261 0.795 18.820 1.00 82.44 114 PHE A CA 1
ATOM 913 C C . PHE A 1 114 ? 0.777 0.674 18.430 1.00 82.44 114 PHE A C 1
ATOM 915 O O . PHE A 1 114 ? 0.321 -0.400 18.034 1.00 82.44 114 PHE A O 1
ATOM 922 N N . ASN A 1 115 ? 0.022 1.777 18.482 1.00 88.56 115 ASN A N 1
ATOM 923 C CA . ASN A 1 115 ? -1.384 1.800 18.072 1.00 88.56 115 ASN A CA 1
ATOM 924 C C . ASN A 1 115 ? -1.573 1.713 16.550 1.00 88.56 115 ASN A C 1
ATOM 926 O O . ASN A 1 115 ? -2.655 1.331 16.105 1.00 88.56 115 ASN A O 1
ATOM 930 N N . TYR A 1 116 ? -0.541 1.988 15.746 1.00 89.00 116 TYR A N 1
ATOM 931 C CA . TYR A 1 116 ? -0.629 1.903 14.286 1.00 89.00 116 TYR A CA 1
ATOM 932 C C . TYR A 1 116 ? -1.119 0.525 13.809 1.00 89.00 116 TYR A C 1
ATOM 934 O O . TYR A 1 116 ? -2.006 0.436 12.962 1.00 89.00 116 TYR A O 1
ATOM 942 N N . MET A 1 117 ? -0.609 -0.555 14.414 1.00 88.12 117 MET A N 1
ATOM 943 C CA . MET A 1 117 ? -0.992 -1.931 14.067 1.00 88.12 117 MET A CA 1
ATOM 944 C C . MET A 1 117 ? -2.487 -2.196 14.288 1.00 88.12 117 MET A C 1
ATOM 946 O O . MET A 1 117 ? -3.114 -2.922 13.518 1.00 88.12 117 MET A O 1
ATOM 950 N N . ILE A 1 118 ? -3.057 -1.606 15.343 1.00 93.81 118 ILE A N 1
ATOM 951 C CA . ILE A 1 118 ? -4.472 -1.752 15.702 1.00 93.81 118 ILE A CA 1
ATOM 952 C C . ILE A 1 118 ? -5.335 -0.994 14.691 1.00 93.81 118 ILE A C 1
ATOM 954 O O . ILE A 1 118 ? -6.343 -1.519 14.225 1.00 93.81 118 ILE A O 1
ATOM 958 N N . LEU A 1 119 ? -4.924 0.218 14.312 1.00 94.94 119 LEU A N 1
ATOM 959 C CA . LEU A 1 119 ? -5.671 1.055 13.372 1.00 94.94 119 LEU A CA 1
ATOM 960 C C . LEU A 1 119 ? -5.653 0.479 11.957 1.00 94.94 119 LEU A C 1
ATOM 962 O O . LEU A 1 119 ? -6.702 0.395 11.332 1.00 94.94 119 LEU A O 1
ATOM 966 N N . GLN A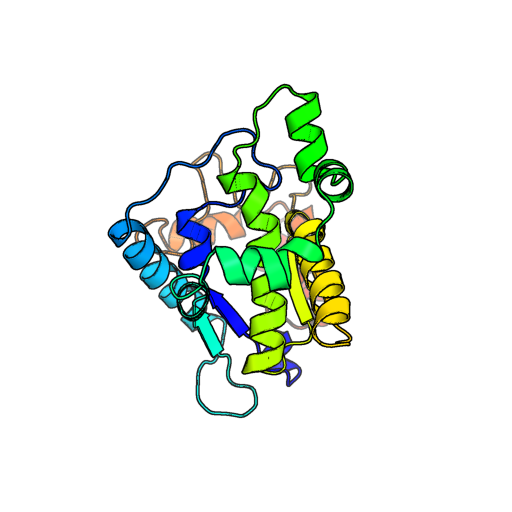 1 120 ? -4.508 -0.016 11.481 1.00 95.06 120 GLN A N 1
ATOM 967 C CA . GLN A 1 120 ? -4.449 -0.688 10.180 1.00 95.06 120 GLN A CA 1
ATOM 968 C C . GLN A 1 120 ? -5.267 -1.990 10.165 1.00 95.06 120 GLN A C 1
ATOM 970 O O . GLN A 1 120 ? -5.888 -2.322 9.155 1.00 95.06 120 GLN A O 1
ATOM 975 N N . ALA A 1 121 ? -5.296 -2.733 11.275 1.00 96.19 121 ALA A N 1
ATOM 976 C CA . ALA A 1 121 ? -6.167 -3.897 11.395 1.00 96.19 121 ALA A CA 1
ATOM 977 C C . ALA A 1 121 ? -7.652 -3.497 11.352 1.00 96.19 121 ALA A C 1
ATOM 979 O O . ALA A 1 121 ? -8.448 -4.152 10.678 1.00 96.19 121 ALA A O 1
ATOM 980 N N . TYR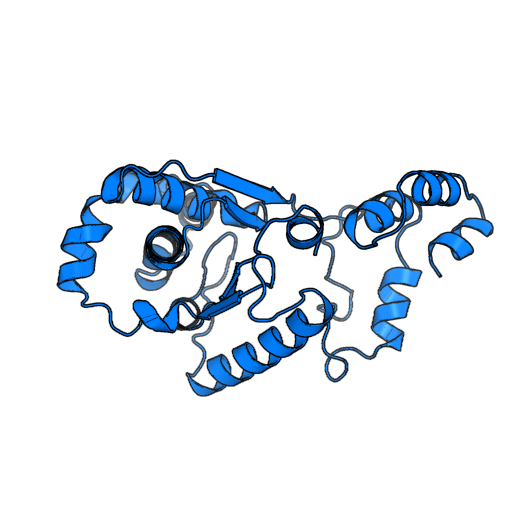 A 1 122 ? -8.011 -2.403 12.026 1.00 97.69 122 TYR A N 1
ATOM 981 C CA . TYR A 1 122 ? -9.358 -1.840 12.008 1.00 97.69 122 TYR A CA 1
ATOM 982 C C . TYR A 1 122 ? -9.770 -1.355 10.612 1.00 97.69 122 TYR A C 1
ATOM 984 O O . TYR A 1 122 ? -10.901 -1.608 10.202 1.00 97.69 122 TYR A O 1
ATOM 992 N N . ASP A 1 123 ? -8.849 -0.770 9.839 1.00 98.12 123 ASP A N 1
ATOM 993 C CA . ASP A 1 123 ? -9.098 -0.382 8.446 1.00 98.12 123 ASP A CA 1
ATOM 994 C C . ASP A 1 123 ? -9.590 -1.571 7.608 1.00 98.12 123 ASP A C 1
ATOM 996 O O . ASP A 1 123 ? -10.526 -1.422 6.825 1.00 98.12 123 ASP A O 1
ATOM 1000 N N . PHE A 1 124 ? -9.018 -2.771 7.777 1.00 98.44 124 PHE A N 1
ATOM 1001 C CA . PHE A 1 124 ? -9.465 -3.945 7.017 1.00 98.44 124 PHE A CA 1
ATOM 1002 C C . PHE A 1 124 ? -10.901 -4.353 7.401 1.00 98.44 124 PHE A C 1
ATOM 1004 O O . PHE A 1 124 ? -11.712 -4.674 6.531 1.00 98.44 124 PHE A O 1
ATOM 1011 N N . VAL A 1 125 ? -11.255 -4.264 8.685 1.00 98.19 125 VAL A N 1
ATOM 1012 C CA . VAL A 1 125 ? -12.622 -4.536 9.160 1.00 98.19 125 VAL A CA 1
ATOM 1013 C C . VAL A 1 125 ? -13.616 -3.506 8.624 1.00 98.19 125 VAL A C 1
ATOM 1015 O O . VAL A 1 125 ? -14.673 -3.878 8.118 1.00 98.19 125 VAL A O 1
ATOM 1018 N N . GLU A 1 126 ? -13.275 -2.219 8.660 1.00 98.19 126 GLU A N 1
ATOM 1019 C CA . GLU A 1 126 ? -14.133 -1.163 8.115 1.00 98.19 126 GLU A CA 1
ATOM 1020 C C . GLU A 1 126 ? -14.295 -1.286 6.596 1.00 98.19 126 GLU A C 1
ATOM 1022 O O . GLU A 1 126 ? -15.409 -1.171 6.083 1.00 98.19 126 GLU A O 1
ATOM 1027 N N . LEU A 1 127 ? -13.227 -1.611 5.865 1.00 98.44 127 LEU A N 1
ATOM 1028 C CA . LEU A 1 127 ? -13.297 -1.880 4.427 1.00 98.44 127 LEU A CA 1
ATOM 1029 C C . LEU A 1 127 ? -14.152 -3.112 4.105 1.00 98.44 127 LEU A C 1
ATOM 1031 O O . LEU A 1 127 ? -14.873 -3.114 3.104 1.00 98.44 127 LEU A O 1
ATOM 1035 N N . TYR A 1 128 ? -14.100 -4.153 4.936 1.00 98.50 128 TYR A N 1
ATOM 1036 C CA . TYR A 1 128 ? -14.988 -5.304 4.809 1.00 98.50 128 TYR A CA 1
ATOM 1037 C C . TYR A 1 128 ? -16.452 -4.899 5.019 1.00 98.50 128 TYR A C 1
ATOM 1039 O O . TYR A 1 128 ? -17.284 -5.157 4.152 1.00 98.50 128 TYR A O 1
ATOM 1047 N N . LYS A 1 129 ? -16.767 -4.190 6.107 1.00 97.81 129 LYS A N 1
ATOM 1048 C CA . LYS A 1 129 ? -18.140 -3.767 6.434 1.00 97.81 129 LYS A CA 1
ATOM 1049 C C . LYS A 1 129 ? -18.735 -2.821 5.392 1.00 97.81 129 LYS A C 1
ATOM 1051 O O . LYS A 1 129 ? -19.902 -2.949 5.035 1.00 97.81 129 LYS A O 1
ATOM 1056 N N . ARG A 1 130 ? -17.942 -1.859 4.911 1.00 96.94 130 ARG A N 1
ATOM 1057 C CA . ARG A 1 130 ? -18.406 -0.799 4.001 1.00 96.94 130 ARG A CA 1
ATOM 1058 C C . ARG A 1 130 ? -18.452 -1.246 2.547 1.00 96.94 130 ARG A C 1
ATOM 1060 O O . ARG A 1 130 ? -19.344 -0.832 1.815 1.00 96.94 130 ARG A O 1
ATOM 1067 N N . LEU A 1 131 ? -17.469 -2.037 2.117 1.00 96.44 131 LEU A N 1
ATOM 1068 C CA . LEU A 1 131 ? -17.218 -2.312 0.698 1.00 96.44 131 LEU A CA 1
ATOM 1069 C C . LEU A 1 131 ? -17.106 -3.806 0.374 1.00 96.44 131 LEU A C 1
ATOM 1071 O O . LEU A 1 131 ? -16.859 -4.156 -0.779 1.00 96.44 131 LEU A O 1
ATOM 1075 N N . GLY A 1 132 ? -17.256 -4.695 1.359 1.00 96.94 132 GLY A N 1
ATOM 1076 C CA . GLY A 1 132 ? -17.085 -6.133 1.164 1.00 96.94 132 GLY A CA 1
ATOM 1077 C C . GLY A 1 132 ? -15.649 -6.521 0.806 1.00 96.94 132 GLY A C 1
ATOM 1078 O O . GLY A 1 132 ? -15.443 -7.523 0.124 1.00 96.94 132 GLY A O 1
ATOM 1079 N N . CYS A 1 133 ? -14.647 -5.730 1.210 1.00 98.06 133 CYS A N 1
ATOM 1080 C CA . CYS A 1 133 ? -13.242 -6.035 0.947 1.00 98.06 133 CYS A CA 1
ATOM 1081 C C . CYS A 1 133 ? -12.822 -7.337 1.646 1.00 98.06 133 CYS A C 1
ATOM 1083 O O . CYS A 1 133 ? -12.931 -7.446 2.863 1.00 98.06 133 CYS A O 1
ATOM 1085 N N . ARG A 1 134 ? -12.310 -8.318 0.890 1.00 97.88 134 ARG A N 1
ATOM 1086 C CA . ARG A 1 134 ? -11.891 -9.627 1.434 1.00 97.88 134 ARG A CA 1
ATOM 1087 C C . ARG A 1 134 ? -10.407 -9.931 1.283 1.00 97.88 134 ARG A C 1
ATOM 1089 O O . ARG A 1 134 ? -9.942 -10.896 1.873 1.00 97.88 134 ARG A O 1
ATOM 1096 N N . LEU A 1 135 ? -9.669 -9.145 0.505 1.00 98.06 135 LEU A N 1
ATOM 1097 C CA . LEU A 1 135 ? -8.246 -9.344 0.245 1.00 98.06 135 LEU A CA 1
ATOM 1098 C C . LEU A 1 135 ? -7.511 -8.025 0.464 1.00 98.06 135 LEU A C 1
ATOM 1100 O O . LEU A 1 135 ? -7.820 -7.040 -0.204 1.00 98.06 135 LEU A O 1
ATOM 1104 N N . GLN A 1 136 ? -6.511 -8.030 1.340 1.00 98.25 136 GLN A N 1
ATOM 1105 C CA . GLN A 1 136 ? -5.588 -6.911 1.498 1.00 98.25 136 GLN A CA 1
ATOM 1106 C C . GLN A 1 136 ? -4.226 -7.277 0.907 1.00 98.25 136 GLN A C 1
ATOM 1108 O O . GLN A 1 136 ? -3.689 -8.361 1.156 1.00 98.25 136 GLN A O 1
ATOM 1113 N N . MET A 1 137 ? -3.683 -6.357 0.109 1.00 96.19 137 MET A N 1
ATOM 1114 C CA . MET A 1 137 ? -2.374 -6.488 -0.521 1.00 96.19 137 MET A CA 1
ATOM 1115 C C . MET A 1 137 ? -1.385 -5.476 0.052 1.00 96.19 137 MET A C 1
ATOM 1117 O O . MET A 1 137 ? -1.769 -4.351 0.365 1.00 96.19 137 MET A O 1
ATOM 1121 N N . GLY A 1 138 ? -0.110 -5.850 0.139 1.00 93.56 138 GLY A N 1
ATOM 1122 C CA . GLY A 1 138 ? 0.954 -4.949 0.582 1.00 93.56 138 GLY A CA 1
ATOM 1123 C C . GLY A 1 138 ? 2.355 -5.498 0.322 1.00 93.56 138 GLY A C 1
ATOM 1124 O O . GLY A 1 138 ? 2.518 -6.602 -0.197 1.00 93.56 138 GLY A O 1
ATOM 1125 N N . GLY A 1 139 ? 3.379 -4.731 0.694 1.00 91.00 139 GLY A N 1
ATOM 1126 C CA . GLY A 1 139 ? 4.754 -5.231 0.732 1.00 91.00 139 GLY A CA 1
ATOM 1127 C C . GLY A 1 139 ? 4.938 -6.306 1.807 1.00 91.00 139 GLY A C 1
ATOM 1128 O O . GLY A 1 139 ? 4.111 -6.454 2.710 1.00 91.00 139 GLY A O 1
ATOM 1129 N N . SER A 1 140 ? 6.022 -7.079 1.732 1.00 87.38 140 SER A N 1
ATOM 1130 C CA . SER A 1 140 ? 6.315 -8.127 2.721 1.00 87.38 140 SER A CA 1
ATOM 1131 C C . SER A 1 140 ? 6.485 -7.580 4.142 1.00 87.38 140 SER A C 1
ATOM 1133 O O . SER A 1 140 ? 6.214 -8.287 5.108 1.00 87.38 140 SER A O 1
ATOM 1135 N N . ASP A 1 141 ? 6.877 -6.314 4.274 1.00 85.25 141 ASP A N 1
ATOM 1136 C CA . ASP A 1 141 ? 6.961 -5.573 5.534 1.00 85.25 141 ASP A CA 1
ATOM 1137 C C . ASP A 1 141 ? 5.592 -5.347 6.206 1.00 85.25 141 ASP A C 1
ATOM 1139 O O . ASP A 1 141 ? 5.525 -5.154 7.417 1.00 85.25 141 ASP A O 1
ATOM 1143 N N . GLN A 1 142 ? 4.493 -5.437 5.451 1.00 90.00 142 GLN A N 1
ATOM 1144 C CA . GLN A 1 142 ? 3.127 -5.225 5.942 1.00 90.00 142 GLN A CA 1
ATOM 1145 C C . GLN A 1 142 ? 2.441 -6.511 6.420 1.00 90.00 142 GLN A C 1
ATOM 1147 O O . GLN A 1 142 ? 1.313 -6.458 6.913 1.00 90.00 142 GLN A O 1
ATOM 1152 N N . TRP A 1 143 ? 3.101 -7.669 6.307 1.00 90.56 143 TRP A N 1
ATOM 1153 C CA . TRP A 1 143 ? 2.517 -8.970 6.647 1.00 90.56 143 TRP A CA 1
ATOM 1154 C C . TRP A 1 143 ? 1.885 -8.990 8.045 1.00 90.56 143 TRP A C 1
ATOM 1156 O O . TRP A 1 143 ? 0.716 -9.341 8.185 1.00 90.56 143 TRP A O 1
ATOM 1166 N N . GLY A 1 144 ? 2.621 -8.554 9.074 1.00 89.31 144 GLY A N 1
ATOM 1167 C CA . GLY A 1 144 ? 2.129 -8.556 10.456 1.00 89.31 144 GLY A CA 1
ATOM 1168 C C . GLY A 1 144 ? 0.844 -7.741 10.636 1.00 89.31 144 GLY A C 1
ATOM 1169 O O . GLY A 1 144 ? -0.095 -8.202 11.286 1.00 89.31 144 GLY A O 1
ATOM 1170 N N . ASN A 1 145 ? 0.763 -6.569 10.005 1.00 91.38 145 ASN A N 1
ATOM 1171 C CA . ASN A 1 145 ? -0.399 -5.689 10.119 1.00 91.38 145 ASN A CA 1
ATOM 1172 C C . ASN A 1 145 ? -1.619 -6.259 9.381 1.00 91.38 145 ASN A C 1
ATOM 1174 O O . ASN A 1 145 ? -2.722 -6.241 9.924 1.00 91.38 145 ASN A O 1
ATOM 1178 N N . ILE A 1 146 ? -1.420 -6.841 8.193 1.00 95.50 146 ILE A N 1
ATOM 1179 C CA . ILE A 1 146 ? -2.504 -7.475 7.426 1.00 95.50 146 ILE A CA 1
ATOM 1180 C C . ILE A 1 146 ? -3.068 -8.687 8.183 1.00 95.50 146 ILE A C 1
ATOM 1182 O O . ILE A 1 146 ? -4.285 -8.844 8.290 1.00 95.50 146 ILE A O 1
ATOM 1186 N N . ILE A 1 147 ? -2.200 -9.528 8.759 1.00 94.81 147 ILE A N 1
ATOM 1187 C CA . ILE A 1 147 ? -2.629 -10.682 9.563 1.00 94.81 147 ILE A CA 1
ATOM 1188 C C . ILE A 1 147 ? -3.440 -10.238 10.786 1.00 94.81 147 ILE A C 1
ATOM 1190 O O . ILE A 1 147 ? -4.448 -10.869 11.102 1.00 94.81 147 ILE A O 1
ATOM 1194 N N . ASN A 1 148 ? -3.060 -9.138 11.443 1.00 94.38 148 ASN A N 1
ATOM 1195 C CA . ASN A 1 148 ? -3.865 -8.576 12.530 1.00 94.38 148 ASN A CA 1
ATOM 1196 C C . ASN A 1 148 ? -5.253 -8.130 12.052 1.00 94.38 148 ASN A C 1
ATOM 1198 O O . ASN A 1 148 ? -6.229 -8.364 12.761 1.00 94.38 148 ASN A O 1
ATOM 1202 N N . GLY A 1 149 ? -5.361 -7.552 10.853 1.00 97.12 149 GLY A N 1
ATOM 1203 C CA . GLY A 1 149 ? -6.650 -7.221 10.239 1.00 97.12 149 GLY A CA 1
ATOM 1204 C C . GLY A 1 149 ? -7.523 -8.449 9.979 1.00 97.12 149 GLY A C 1
ATOM 1205 O O . GLY A 1 149 ? -8.708 -8.441 10.309 1.00 97.12 149 GLY A O 1
ATOM 1206 N N . ILE A 1 150 ? -6.936 -9.540 9.477 1.00 97.81 150 ILE A N 1
ATOM 1207 C CA . ILE A 1 150 ? -7.643 -10.817 9.272 1.00 97.81 150 ILE A CA 1
ATOM 1208 C C . ILE A 1 150 ? -8.147 -11.382 10.602 1.00 97.81 150 ILE A C 1
ATOM 1210 O O . ILE A 1 150 ? -9.317 -11.752 10.723 1.00 97.81 150 ILE A O 1
ATOM 1214 N N . ASP A 1 151 ? -7.278 -11.431 11.612 1.00 96.88 151 ASP A N 1
ATOM 1215 C CA . ASP A 1 151 ? -7.633 -11.931 12.938 1.00 96.88 151 ASP A CA 1
ATOM 1216 C C . ASP A 1 151 ? -8.721 -11.082 13.602 1.00 96.88 151 ASP A C 1
ATOM 1218 O O . ASP A 1 151 ? -9.606 -11.634 14.264 1.00 96.88 151 ASP A O 1
ATOM 1222 N N . LEU A 1 152 ? -8.665 -9.759 13.435 1.00 98.00 152 LEU A N 1
ATOM 1223 C CA . LEU A 1 152 ? -9.670 -8.842 13.955 1.00 98.00 152 LEU A CA 1
ATOM 1224 C C . LEU A 1 152 ? -11.011 -9.028 13.237 1.00 98.00 152 LEU A C 1
ATOM 1226 O O . LEU A 1 152 ? -12.026 -9.206 13.906 1.00 98.00 152 LEU A O 1
ATOM 1230 N N . GLY A 1 153 ? -11.014 -9.078 11.902 1.00 98.06 153 GLY A N 1
ATOM 1231 C CA . GLY A 1 153 ? -12.223 -9.298 11.103 1.00 98.06 153 GLY A CA 1
ATOM 1232 C C . GLY A 1 153 ? -12.911 -10.621 11.425 1.00 98.06 153 GLY A C 1
ATOM 1233 O O . GLY A 1 153 ? -14.129 -10.661 11.577 1.00 98.06 153 GLY A O 1
ATOM 1234 N N . ARG A 1 154 ? -12.142 -11.689 11.660 1.00 98.06 154 ARG A N 1
ATOM 1235 C CA . ARG A 1 154 ? -12.692 -12.964 12.139 1.00 98.06 154 ARG A CA 1
ATOM 1236 C C . ARG A 1 154 ? -13.341 -12.840 13.521 1.00 98.06 154 ARG A C 1
ATOM 1238 O O . ARG A 1 154 ? -14.350 -13.478 13.784 1.00 98.06 154 ARG A O 1
ATOM 1245 N N . ARG A 1 155 ? -12.755 -12.065 14.439 1.00 97.25 155 ARG A N 1
ATOM 1246 C CA . ARG A 1 155 ? -13.266 -11.926 15.817 1.00 97.25 155 ARG A CA 1
ATOM 1247 C C . ARG A 1 155 ? -14.478 -11.005 15.922 1.00 97.25 155 ARG A C 1
ATOM 1249 O O . ARG A 1 155 ? -15.318 -11.250 16.780 1.00 97.25 155 ARG A O 1
ATOM 1256 N N . MET A 1 156 ? -14.520 -9.946 15.117 1.00 97.31 156 MET A N 1
ATOM 1257 C CA . MET A 1 156 ? -15.576 -8.933 15.168 1.00 97.31 156 MET A CA 1
ATOM 1258 C C . MET A 1 156 ? -16.754 -9.274 14.254 1.00 97.31 156 MET A C 1
ATOM 1260 O O . MET A 1 156 ? -17.896 -9.071 14.645 1.00 97.31 156 MET A O 1
ATOM 1264 N N . GLU A 1 157 ? -16.477 -9.815 13.066 1.00 97.62 157 GLU A N 1
ATOM 1265 C CA . GLU A 1 157 ? -17.461 -9.947 11.982 1.00 97.62 157 GLU A CA 1
ATOM 1266 C C . GLU A 1 157 ? -17.630 -11.395 11.487 1.00 97.62 157 GLU A C 1
ATOM 1268 O O . GLU A 1 157 ? -18.325 -11.624 10.501 1.00 97.62 157 GLU A O 1
ATOM 1273 N N . ASP A 1 158 ? -16.949 -12.368 12.112 1.00 97.25 158 ASP A N 1
ATOM 1274 C CA . ASP A 1 158 ? -16.856 -13.764 11.639 1.00 97.25 158 ASP A CA 1
ATOM 1275 C C . ASP A 1 158 ? -16.443 -13.867 10.153 1.00 97.25 158 ASP A C 1
ATOM 1277 O O . ASP A 1 158 ? -16.834 -14.761 9.402 1.00 97.25 158 ASP A O 1
ATOM 1281 N N . ALA A 1 159 ? -15.645 -12.895 9.698 1.00 97.62 159 ALA A N 1
ATOM 1282 C CA . ALA A 1 159 ? -15.291 -12.743 8.298 1.00 97.62 159 ALA A CA 1
ATOM 1283 C C . ALA A 1 159 ? -14.083 -13.607 7.915 1.00 97.62 159 ALA A C 1
ATOM 1285 O O . ALA A 1 159 ? -13.047 -13.610 8.586 1.00 97.62 159 ALA A O 1
ATOM 1286 N N . GLN A 1 160 ? -14.172 -14.275 6.762 1.00 98.00 160 GLN A N 1
ATOM 1287 C CA . GLN A 1 160 ? -13.019 -14.906 6.122 1.00 98.00 160 GLN A CA 1
ATOM 1288 C C . GLN A 1 160 ? -12.333 -13.912 5.177 1.00 98.00 160 GLN A C 1
ATOM 1290 O O . GLN A 1 160 ? -12.834 -13.636 4.075 1.00 98.00 160 GLN A O 1
ATOM 1295 N N . LEU A 1 161 ? -11.184 -13.411 5.633 1.00 98.44 161 LEU A N 1
ATOM 1296 C CA . LEU A 1 161 ? -10.335 -12.426 4.966 1.00 98.44 161 LEU A CA 1
ATOM 1297 C C . LEU A 1 161 ? -8.988 -13.044 4.554 1.00 98.44 161 LEU A C 1
ATOM 1299 O O . LEU A 1 161 ? -8.531 -14.021 5.148 1.00 98.44 161 LEU A O 1
ATOM 1303 N N . TYR A 1 162 ? -8.351 -12.461 3.540 1.00 98.31 162 TYR A N 1
ATOM 1304 C CA . TYR A 1 162 ? -7.139 -12.971 2.901 1.00 98.31 162 TYR A CA 1
ATOM 1305 C C . TYR A 1 162 ? -6.043 -11.904 2.828 1.00 98.31 162 TYR A C 1
ATOM 1307 O O . TYR A 1 162 ? -6.317 -10.706 2.726 1.00 98.31 162 TYR A O 1
ATOM 1315 N N . ALA A 1 163 ? -4.792 -12.363 2.835 1.00 97.44 163 ALA A N 1
ATOM 1316 C CA . ALA A 1 163 ? -3.601 -11.542 2.659 1.00 97.44 163 ALA A CA 1
ATOM 1317 C C . ALA A 1 163 ? -2.867 -11.964 1.389 1.00 97.44 163 ALA A C 1
ATOM 1319 O O . ALA A 1 163 ? -2.749 -13.158 1.109 1.00 97.44 163 ALA A O 1
ATOM 1320 N N . LEU A 1 164 ? -2.303 -10.997 0.674 1.00 96.50 164 LEU A N 1
ATOM 1321 C CA . LEU A 1 164 ? -1.300 -11.261 -0.350 1.00 96.50 164 LEU A CA 1
ATOM 1322 C C . LEU A 1 164 ? -0.186 -10.229 -0.233 1.00 96.50 164 LEU A C 1
ATOM 1324 O O . LEU A 1 164 ? -0.419 -9.031 -0.362 1.00 96.50 164 LEU A O 1
ATOM 1328 N N . THR A 1 165 ? 1.035 -10.690 0.004 1.00 93.94 165 THR A N 1
ATOM 1329 C CA . THR A 1 165 ? 2.202 -9.814 0.075 1.00 93.94 165 THR A CA 1
ATOM 1330 C C . THR A 1 165 ? 3.114 -10.010 -1.121 1.00 93.94 165 THR A C 1
ATOM 1332 O O . THR A 1 165 ? 3.245 -11.108 -1.661 1.00 93.94 165 THR A O 1
ATOM 1335 N N . THR A 1 166 ? 3.754 -8.925 -1.545 1.00 90.69 166 THR A N 1
ATOM 1336 C CA . THR A 1 166 ? 4.817 -8.962 -2.551 1.00 90.69 166 THR A CA 1
ATOM 1337 C C . THR A 1 166 ? 6.180 -8.927 -1.864 1.00 90.69 166 THR A C 1
ATOM 1339 O O . THR A 1 166 ? 6.337 -8.190 -0.886 1.00 90.69 166 THR A O 1
ATOM 1342 N N . PRO A 1 167 ? 7.185 -9.678 -2.348 1.00 86.25 167 PRO A N 1
ATOM 1343 C CA . PRO A 1 167 ? 8.518 -9.651 -1.757 1.00 86.25 167 PRO A CA 1
ATOM 1344 C C . PRO A 1 167 ? 9.141 -8.255 -1.864 1.00 86.25 167 PRO A C 1
ATOM 1346 O O . PRO A 1 167 ? 8.850 -7.502 -2.796 1.00 86.25 167 PRO A O 1
ATOM 1349 N N . LEU A 1 168 ? 10.040 -7.926 -0.933 1.00 83.00 168 LEU A N 1
ATOM 1350 C CA . LEU A 1 168 ? 10.940 -6.787 -1.100 1.00 83.00 168 LEU A CA 1
ATOM 1351 C C . LEU A 1 168 ? 11.767 -6.979 -2.371 1.00 83.00 168 LEU A C 1
ATOM 1353 O O . LEU A 1 168 ? 12.395 -8.019 -2.572 1.00 83.00 168 LEU A O 1
ATOM 1357 N N . LEU A 1 169 ? 11.766 -5.963 -3.227 1.00 85.62 169 LEU A N 1
ATOM 1358 C CA . LEU A 1 169 ? 12.452 -6.027 -4.506 1.00 85.62 169 LEU A CA 1
ATOM 1359 C C . LEU A 1 169 ? 13.889 -5.533 -4.354 1.00 85.62 169 LEU A C 1
ATOM 1361 O O . LEU A 1 169 ? 14.149 -4.396 -3.953 1.00 85.62 169 LEU A O 1
ATOM 1365 N N . THR A 1 170 ? 14.822 -6.415 -4.688 1.00 86.31 170 THR A N 1
ATOM 1366 C CA . THR A 1 170 ? 16.250 -6.125 -4.822 1.00 86.31 170 THR A CA 1
ATOM 1367 C C . THR A 1 170 ? 16.673 -6.286 -6.274 1.00 86.31 170 THR A C 1
ATOM 1369 O O . THR A 1 170 ? 15.988 -6.976 -7.032 1.00 86.31 170 THR A O 1
ATOM 1372 N N . THR A 1 171 ? 17.780 -5.667 -6.662 1.00 85.81 171 THR A N 1
ATOM 1373 C CA . THR A 1 171 ? 18.500 -5.960 -7.909 1.00 85.81 171 THR A CA 1
ATOM 1374 C C . THR A 1 171 ? 19.305 -7.256 -7.776 1.00 85.81 171 THR A C 1
ATOM 1376 O O . THR A 1 171 ? 19.463 -7.781 -6.666 1.00 85.81 171 THR A O 1
ATOM 1379 N N . SER A 1 172 ? 19.839 -7.770 -8.882 1.00 87.75 172 SER A N 1
ATOM 1380 C CA . SER A 1 172 ? 20.754 -8.916 -8.890 1.00 87.75 172 SER A CA 1
ATOM 1381 C C . SER A 1 172 ? 22.043 -8.657 -8.108 1.00 87.75 172 SER A C 1
ATOM 1383 O O . SER A 1 172 ? 22.574 -9.577 -7.490 1.00 87.75 172 SER A O 1
ATOM 1385 N N . SER A 1 173 ? 22.500 -7.404 -8.044 1.00 85.50 173 SER A N 1
ATOM 1386 C CA . SER A 1 173 ? 23.603 -6.964 -7.180 1.00 85.50 173 SER A CA 1
ATOM 1387 C C . SER A 1 173 ? 23.254 -6.866 -5.685 1.00 85.50 173 SER A C 1
ATOM 1389 O O . SER A 1 173 ? 24.130 -6.586 -4.867 1.00 85.50 173 SER A O 1
ATOM 1391 N N . GLY A 1 174 ? 21.993 -7.094 -5.300 1.00 83.00 174 GLY A N 1
ATOM 1392 C CA . GLY A 1 174 ? 21.525 -7.022 -3.913 1.00 83.00 174 GLY A CA 1
ATOM 1393 C C . GLY A 1 174 ? 21.146 -5.615 -3.436 1.00 83.00 174 GLY A C 1
ATOM 1394 O O . GLY A 1 174 ? 20.784 -5.442 -2.270 1.00 83.00 174 GLY A O 1
ATOM 1395 N N . ALA A 1 175 ? 21.180 -4.605 -4.311 1.00 83.25 175 ALA A N 1
ATOM 1396 C CA . ALA A 1 175 ? 20.733 -3.256 -3.977 1.00 83.25 175 ALA A CA 1
ATOM 1397 C C . ALA A 1 175 ? 19.201 -3.200 -3.838 1.00 83.25 175 ALA A C 1
ATOM 1399 O O . ALA A 1 175 ? 18.464 -3.871 -4.562 1.00 83.25 175 ALA A O 1
ATOM 1400 N N . LYS A 1 176 ? 18.692 -2.382 -2.906 1.00 81.31 176 LYS A N 1
ATOM 1401 C CA . LYS A 1 176 ? 17.244 -2.144 -2.782 1.00 81.31 176 LYS A CA 1
ATOM 1402 C C . LYS A 1 176 ? 16.740 -1.357 -3.988 1.00 81.31 176 LYS A C 1
ATOM 1404 O O . LYS A 1 176 ? 17.276 -0.301 -4.316 1.00 81.31 176 LYS A O 1
ATOM 1409 N N . MET A 1 177 ? 15.671 -1.849 -4.598 1.00 80.94 177 MET A N 1
ATOM 1410 C CA . MET A 1 177 ? 15.036 -1.213 -5.746 1.00 80.94 177 MET A CA 1
ATOM 1411 C C . MET A 1 177 ? 14.365 0.114 -5.335 1.00 80.94 177 MET A C 1
ATOM 1413 O O . MET A 1 177 ? 13.926 0.269 -4.193 1.00 80.94 177 MET A O 1
ATOM 1417 N N . GLY A 1 178 ? 14.343 1.102 -6.236 1.00 70.44 178 GLY A N 1
ATOM 1418 C CA . GLY A 1 178 ? 13.789 2.437 -5.966 1.00 70.44 178 GLY A CA 1
ATOM 1419 C C . GLY A 1 178 ? 14.690 3.393 -5.169 1.00 70.44 178 GLY A C 1
ATOM 1420 O O . GLY A 1 178 ? 14.270 4.519 -4.902 1.00 70.44 178 GLY A O 1
ATOM 1421 N N . LYS A 1 179 ? 15.921 2.989 -4.816 1.00 69.81 179 LYS A N 1
ATOM 1422 C CA . LYS A 1 179 ? 16.976 3.891 -4.329 1.00 69.81 179 LYS A CA 1
ATOM 1423 C C . LYS A 1 179 ? 18.103 3.984 -5.358 1.00 69.81 179 LYS A C 1
ATOM 1425 O O . LYS A 1 179 ? 18.804 3.004 -5.593 1.00 69.81 179 LYS A O 1
ATOM 1430 N N . SER A 1 180 ? 18.281 5.156 -5.953 1.00 66.50 180 SER A N 1
ATOM 1431 C CA . SER A 1 180 ? 19.466 5.513 -6.730 1.00 66.50 180 SER A CA 1
ATOM 1432 C C . SER A 1 180 ? 20.528 6.150 -5.822 1.00 66.50 180 SER A C 1
ATOM 1434 O O . SER A 1 180 ? 20.261 6.501 -4.670 1.00 66.50 180 SER A O 1
ATOM 1436 N N . ALA A 1 181 ? 21.732 6.367 -6.360 1.00 63.47 181 ALA A N 1
ATOM 1437 C CA . ALA A 1 181 ? 22.756 7.181 -5.697 1.00 63.47 181 ALA A CA 1
ATOM 1438 C C . ALA A 1 181 ? 22.278 8.623 -5.408 1.00 63.47 181 ALA A C 1
ATOM 1440 O O . ALA A 1 181 ? 22.788 9.265 -4.494 1.00 63.47 181 ALA A O 1
ATOM 1441 N N . SER A 1 182 ? 21.290 9.114 -6.165 1.00 65.88 182 SER A N 1
ATOM 1442 C CA . SER A 1 182 ? 20.689 10.444 -6.029 1.00 65.88 182 SER A CA 1
ATOM 1443 C C . SER A 1 182 ? 19.428 10.488 -5.152 1.00 65.88 182 SER A C 1
ATOM 1445 O O . SER A 1 182 ? 18.898 11.572 -4.924 1.00 65.88 182 SER A O 1
ATOM 1447 N N . GLY A 1 183 ? 18.951 9.354 -4.626 1.00 80.44 183 GLY A N 1
ATOM 1448 C CA . GLY A 1 183 ? 17.784 9.301 -3.742 1.00 80.44 183 GLY A CA 1
ATOM 1449 C C . GLY A 1 183 ? 16.681 8.370 -4.240 1.00 80.44 183 GLY A C 1
ATOM 1450 O O . GLY A 1 183 ? 16.948 7.280 -4.734 1.00 80.44 183 GLY A O 1
ATOM 1451 N N . ALA A 1 184 ? 15.423 8.750 -4.022 1.00 87.50 184 ALA A N 1
ATOM 1452 C CA . ALA A 1 184 ? 14.276 7.951 -4.447 1.00 87.50 184 ALA A CA 1
ATOM 1453 C C . ALA A 1 184 ? 13.963 8.163 -5.936 1.00 87.50 184 ALA A C 1
ATOM 1455 O O . ALA A 1 184 ? 14.132 9.260 -6.465 1.00 87.50 184 ALA A O 1
ATOM 1456 N N . VAL A 1 185 ? 13.462 7.119 -6.596 1.00 90.75 185 VAL A N 1
ATOM 1457 C CA . VAL A 1 185 ? 12.937 7.213 -7.967 1.00 90.75 185 VAL A CA 1
ATOM 1458 C C . VAL A 1 185 ? 11.468 7.640 -7.900 1.00 90.75 185 VAL A C 1
ATOM 1460 O O . VAL A 1 185 ? 10.588 6.813 -7.664 1.00 90.75 185 VAL A O 1
ATOM 1463 N N . TRP A 1 186 ? 11.207 8.941 -8.035 1.00 92.50 186 TRP A N 1
ATOM 1464 C CA . TRP A 1 186 ? 9.861 9.512 -7.924 1.00 92.50 186 TRP A CA 1
ATOM 1465 C C . TRP A 1 186 ? 9.021 9.296 -9.188 1.00 92.50 186 TRP A C 1
ATOM 1467 O O . TRP A 1 186 ? 9.547 9.233 -10.295 1.00 92.50 186 TRP A O 1
ATOM 1477 N N . LEU A 1 187 ? 7.699 9.197 -9.007 1.00 92.69 187 LEU A N 1
ATOM 1478 C CA . LEU A 1 187 ? 6.726 9.151 -10.108 1.00 92.69 187 LEU A CA 1
ATOM 1479 C C . LEU A 1 187 ? 6.271 10.547 -10.556 1.00 92.69 187 LEU A C 1
ATOM 1481 O O . LEU A 1 187 ? 5.765 10.696 -11.665 1.00 92.69 187 LEU A O 1
ATOM 1485 N N . ASP A 1 188 ? 6.417 11.550 -9.689 1.00 92.00 188 ASP A N 1
ATOM 1486 C CA . ASP A 1 188 ? 6.054 12.927 -10.002 1.00 92.00 188 ASP A CA 1
ATOM 1487 C C . ASP A 1 188 ? 7.148 13.576 -10.865 1.00 92.00 188 ASP A C 1
ATOM 1489 O O . ASP A 1 188 ? 8.321 13.589 -10.484 1.00 92.00 188 ASP A O 1
ATOM 1493 N N . ALA A 1 189 ? 6.750 14.119 -12.019 1.00 92.19 189 ALA A N 1
ATOM 1494 C CA . ALA A 1 189 ? 7.652 14.718 -13.000 1.00 92.19 189 ALA A CA 1
ATOM 1495 C C . ALA A 1 189 ? 8.358 15.991 -12.497 1.00 92.19 189 ALA A C 1
ATOM 1497 O O . ALA A 1 189 ? 9.397 16.361 -13.045 1.00 92.19 189 ALA A O 1
ATOM 1498 N N . GLU A 1 190 ? 7.814 16.658 -11.474 1.00 91.38 190 GLU A N 1
ATOM 1499 C CA . GLU A 1 190 ? 8.449 17.806 -10.817 1.00 91.38 190 GLU A CA 1
ATOM 1500 C C . GLU A 1 190 ? 9.560 17.367 -9.851 1.00 91.38 190 GLU A C 1
ATOM 1502 O O . GLU A 1 190 ? 10.477 18.138 -9.569 1.00 91.38 190 GLU A O 1
ATOM 1507 N N . MET A 1 191 ? 9.505 16.123 -9.361 1.00 91.75 191 MET A N 1
ATOM 1508 C CA . MET A 1 191 ? 10.493 15.558 -8.435 1.00 91.75 191 MET A CA 1
ATOM 1509 C C . MET A 1 191 ? 11.571 14.723 -9.130 1.00 91.75 191 MET A C 1
ATOM 1511 O O . MET A 1 191 ? 12.700 14.652 -8.646 1.00 91.75 191 MET A O 1
ATOM 1515 N N . LEU A 1 192 ? 11.224 14.062 -10.233 1.00 93.25 192 LEU A N 1
ATOM 1516 C CA . LEU A 1 192 ? 12.151 13.320 -11.079 1.00 93.25 192 LEU A CA 1
ATOM 1517 C C . LEU A 1 192 ? 11.719 13.485 -12.529 1.00 93.25 192 LEU A C 1
ATOM 1519 O O . LEU A 1 192 ? 10.597 13.131 -12.892 1.00 93.25 192 LEU A O 1
ATOM 1523 N N . SER A 1 193 ? 12.610 13.994 -13.377 1.00 95.00 193 SER A N 1
ATOM 1524 C CA . SER A 1 193 ? 12.234 14.246 -14.765 1.00 95.00 193 SER A CA 1
ATOM 1525 C C . SER A 1 193 ? 11.865 12.938 -15.488 1.00 95.00 193 SER A C 1
ATOM 1527 O O . SER A 1 193 ? 12.466 11.890 -15.222 1.00 95.00 193 SER A O 1
ATOM 1529 N N . PRO A 1 194 ? 10.940 12.964 -16.468 1.00 95.25 194 PRO A N 1
ATOM 1530 C CA . PRO A 1 194 ? 10.602 11.771 -17.250 1.00 95.25 194 PRO A CA 1
ATOM 1531 C C . PRO A 1 194 ? 11.821 11.120 -17.919 1.00 95.25 194 PRO A C 1
ATOM 1533 O O . PRO A 1 194 ? 11.880 9.901 -18.063 1.00 95.25 194 PRO A O 1
ATOM 1536 N N . TYR A 1 195 ? 12.815 11.931 -18.295 1.00 95.00 195 TYR A N 1
ATOM 1537 C CA . TYR A 1 195 ? 14.074 11.445 -18.846 1.00 95.00 195 TYR A CA 1
ATOM 1538 C C . TYR A 1 195 ? 14.899 10.669 -17.814 1.00 95.00 195 TYR A C 1
ATOM 1540 O O . TYR A 1 195 ? 15.390 9.588 -18.126 1.00 95.00 195 TYR A O 1
ATOM 1548 N N . GLU A 1 196 ? 15.030 11.167 -16.583 1.00 93.81 196 GLU A N 1
ATOM 1549 C CA . GLU A 1 196 ? 15.737 10.453 -15.513 1.00 93.81 196 GLU A CA 1
ATOM 1550 C C . GLU A 1 196 ? 14.999 9.185 -15.082 1.00 93.81 196 GLU A C 1
ATOM 1552 O O . GLU A 1 196 ? 15.633 8.158 -14.838 1.00 93.81 196 GLU A O 1
ATOM 1557 N N . PHE A 1 197 ? 13.664 9.220 -15.049 1.00 93.81 197 PHE A N 1
ATOM 1558 C CA . PHE A 1 197 ? 12.858 8.025 -14.812 1.00 93.81 197 PHE A CA 1
ATOM 1559 C C . PHE A 1 197 ? 13.092 6.972 -15.904 1.00 93.81 197 PHE A C 1
ATOM 1561 O O . PHE A 1 197 ? 13.311 5.802 -15.597 1.00 93.81 197 PHE A O 1
ATOM 1568 N N . TRP A 1 198 ? 13.117 7.373 -17.179 1.00 94.88 198 TRP A N 1
ATOM 1569 C CA . TRP A 1 198 ? 13.465 6.467 -18.277 1.00 94.88 198 TRP A CA 1
ATOM 1570 C C . TRP A 1 198 ? 14.902 5.941 -18.151 1.00 94.88 198 TRP A C 1
ATOM 1572 O O . TRP A 1 198 ? 15.127 4.738 -18.271 1.00 94.88 198 TRP A O 1
ATOM 1582 N N . GLN A 1 199 ? 15.869 6.809 -17.831 1.00 93.50 199 GLN A N 1
ATOM 1583 C CA . GLN A 1 199 ? 17.266 6.423 -17.607 1.00 93.50 199 GLN A CA 1
ATOM 1584 C C . GLN A 1 199 ? 17.409 5.393 -16.484 1.00 93.50 199 GLN A C 1
ATOM 1586 O O . GLN A 1 199 ? 18.217 4.474 -16.602 1.00 93.50 199 GLN A O 1
ATOM 1591 N N . TYR A 1 200 ? 16.626 5.503 -15.409 1.00 92.56 200 TYR A N 1
ATOM 1592 C CA . TYR A 1 200 ? 16.628 4.514 -14.333 1.00 92.56 200 TYR A CA 1
ATOM 1593 C C . TYR A 1 200 ? 16.334 3.104 -14.864 1.00 92.56 200 TYR A C 1
ATOM 1595 O O . TYR A 1 200 ? 17.121 2.184 -14.641 1.00 92.56 200 TYR A O 1
ATOM 1603 N N . TRP A 1 201 ? 15.258 2.944 -15.637 1.00 92.94 201 TRP A N 1
ATOM 1604 C CA . TRP A 1 201 ? 14.896 1.650 -16.222 1.00 92.94 201 TRP A CA 1
ATOM 1605 C C . TRP A 1 201 ? 15.874 1.206 -17.307 1.00 92.94 201 TRP A C 1
ATOM 1607 O O . TRP A 1 201 ? 16.275 0.040 -17.333 1.00 92.94 201 TRP A O 1
ATOM 1617 N N . ARG A 1 202 ? 16.336 2.143 -18.140 1.00 93.12 202 ARG A N 1
ATOM 1618 C CA . ARG A 1 202 ? 17.309 1.891 -19.207 1.00 93.12 202 ARG A CA 1
ATOM 1619 C C . ARG A 1 202 ? 18.640 1.338 -18.690 1.00 93.12 202 ARG A C 1
ATOM 1621 O O . ARG A 1 202 ? 19.313 0.600 -19.416 1.00 93.12 202 ARG A O 1
ATOM 1628 N N . ASN A 1 203 ? 19.005 1.690 -17.458 1.00 91.62 203 ASN A N 1
ATOM 1629 C CA . ASN A 1 203 ? 20.239 1.282 -16.786 1.00 91.62 203 ASN A CA 1
ATOM 1630 C C . ASN A 1 203 ? 20.059 0.080 -15.838 1.00 91.62 203 ASN A C 1
ATOM 1632 O O . ASN A 1 203 ? 20.981 -0.247 -15.095 1.00 91.62 203 ASN A O 1
ATOM 1636 N N . THR A 1 204 ? 18.908 -0.602 -15.877 1.00 91.56 204 THR A N 1
ATOM 1637 C CA . THR A 1 204 ? 18.678 -1.866 -15.152 1.00 91.56 204 THR A CA 1
ATOM 1638 C C . THR A 1 204 ? 19.770 -2.890 -15.479 1.00 91.56 204 THR A C 1
ATOM 1640 O O . THR A 1 204 ? 20.196 -2.991 -16.630 1.00 91.56 204 THR A O 1
ATOM 1643 N N . GLU A 1 205 ? 20.218 -3.670 -14.494 1.00 91.50 205 GLU A N 1
ATOM 1644 C CA . GLU A 1 205 ? 21.186 -4.756 -14.694 1.00 91.50 205 GLU A CA 1
ATOM 1645 C C . GLU A 1 205 ? 20.635 -5.823 -15.653 1.00 91.50 205 GLU A C 1
ATOM 1647 O O . GLU A 1 205 ? 19.457 -6.166 -15.598 1.00 91.50 205 GLU A O 1
ATOM 1652 N N . ASP A 1 206 ? 21.483 -6.381 -16.522 1.00 92.69 206 ASP A N 1
ATOM 1653 C CA . ASP A 1 206 ? 21.072 -7.378 -17.529 1.00 92.69 206 ASP A CA 1
ATOM 1654 C C . ASP A 1 206 ? 20.304 -8.557 -16.910 1.00 92.69 206 ASP A C 1
ATOM 1656 O O . ASP A 1 206 ? 19.270 -8.976 -17.429 1.00 92.69 206 ASP A O 1
ATOM 1660 N N . ALA A 1 207 ? 20.768 -9.038 -15.753 1.00 92.19 207 ALA A N 1
ATOM 1661 C CA . ALA A 1 207 ? 20.164 -10.156 -15.032 1.00 92.19 207 ALA A CA 1
ATOM 1662 C C . ALA A 1 207 ? 18.776 -9.840 -14.436 1.00 92.19 207 ALA A C 1
ATOM 1664 O O . ALA A 1 207 ? 18.022 -10.759 -14.114 1.00 92.19 207 ALA A O 1
ATOM 1665 N N . ASP A 1 208 ? 18.409 -8.562 -14.321 1.00 93.12 208 ASP A N 1
ATOM 1666 C CA . ASP A 1 208 ? 17.125 -8.131 -13.770 1.00 93.12 208 ASP A CA 1
ATOM 1667 C C . ASP A 1 208 ? 16.065 -7.854 -14.837 1.00 93.12 208 ASP A C 1
ATOM 1669 O O . ASP A 1 208 ? 14.873 -7.881 -14.518 1.00 93.12 208 ASP A O 1
ATOM 1673 N N . VAL A 1 209 ? 16.463 -7.635 -16.097 1.00 93.69 209 VAL A N 1
ATOM 1674 C CA . VAL A 1 209 ? 15.569 -7.190 -17.181 1.00 93.69 209 VAL A CA 1
ATOM 1675 C C . VAL A 1 209 ? 14.338 -8.086 -17.297 1.00 93.69 209 VAL A C 1
ATOM 1677 O O . VAL A 1 209 ? 13.214 -7.608 -17.164 1.00 93.69 209 VAL A O 1
ATOM 1680 N N . ALA A 1 210 ? 14.519 -9.398 -17.460 1.00 94.06 210 ALA A N 1
ATOM 1681 C CA . ALA A 1 210 ? 13.399 -10.323 -17.642 1.00 94.06 210 ALA A CA 1
ATOM 1682 C C . ALA A 1 210 ? 12.442 -10.346 -16.438 1.00 94.06 210 ALA A C 1
ATOM 1684 O O . ALA A 1 210 ? 11.222 -10.417 -16.599 1.00 94.06 210 ALA A O 1
ATOM 1685 N N . ARG A 1 211 ? 12.980 -10.261 -15.216 1.00 93.94 211 ARG A N 1
ATOM 1686 C CA . ARG A 1 211 ? 12.175 -10.214 -13.990 1.00 93.94 211 ARG A CA 1
ATOM 1687 C C . ARG A 1 211 ? 11.407 -8.899 -13.884 1.00 93.94 211 ARG A C 1
ATOM 1689 O O . ARG A 1 211 ? 10.230 -8.919 -13.537 1.00 93.94 211 ARG A O 1
ATOM 1696 N N . PHE A 1 212 ? 12.037 -7.771 -14.198 1.00 94.12 212 PHE A N 1
ATOM 1697 C CA . PHE A 1 212 ? 11.389 -6.461 -14.146 1.00 94.12 212 PHE A CA 1
ATOM 1698 C C . PHE A 1 212 ? 10.336 -6.298 -15.239 1.00 94.12 212 PHE A C 1
ATOM 1700 O O . PHE A 1 212 ? 9.268 -5.764 -14.949 1.00 94.12 212 PHE A O 1
ATOM 1707 N N . LEU A 1 213 ? 10.550 -6.860 -16.432 1.00 95.50 213 LEU A N 1
ATOM 1708 C CA . LEU A 1 213 ? 9.519 -6.925 -17.469 1.00 95.50 213 LEU A CA 1
ATOM 1709 C C . LEU A 1 213 ? 8.262 -7.656 -16.963 1.00 95.50 213 LEU A C 1
ATOM 1711 O O . LEU A 1 213 ? 7.158 -7.138 -17.122 1.00 95.50 213 LEU A O 1
ATOM 1715 N N . LYS A 1 214 ? 8.419 -8.798 -16.274 1.00 94.75 214 LYS A N 1
ATOM 1716 C CA . LYS A 1 214 ? 7.297 -9.565 -15.684 1.00 94.75 214 LYS A CA 1
ATOM 1717 C C . LYS A 1 214 ? 6.551 -8.791 -14.587 1.00 94.75 214 LYS A C 1
ATOM 1719 O O . LYS A 1 214 ? 5.355 -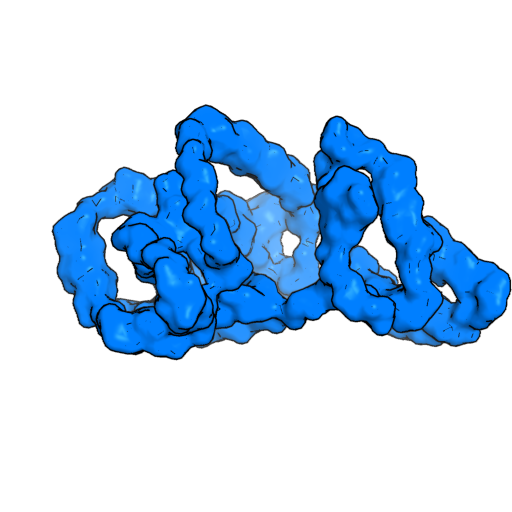8.993 -14.409 1.00 94.75 214 LYS A O 1
ATOM 1724 N N . LEU A 1 215 ? 7.248 -7.940 -13.832 1.00 92.88 215 LEU A N 1
ATOM 1725 C CA . LEU A 1 215 ? 6.684 -7.238 -12.671 1.00 92.88 215 LEU A CA 1
ATOM 1726 C C . LEU A 1 215 ? 6.055 -5.882 -13.014 1.00 92.88 215 LEU A C 1
ATOM 1728 O O . LEU A 1 215 ? 5.035 -5.524 -12.427 1.00 92.88 215 LEU A O 1
ATOM 1732 N N . TYR A 1 216 ? 6.663 -5.126 -13.928 1.00 92.56 216 TYR A N 1
ATOM 1733 C CA . TYR A 1 216 ? 6.361 -3.704 -14.130 1.00 92.56 216 TYR A CA 1
ATOM 1734 C C . TYR A 1 216 ? 5.724 -3.374 -15.475 1.00 92.56 216 TYR A C 1
ATOM 1736 O O . TYR A 1 216 ? 5.357 -2.222 -15.703 1.00 92.56 216 TYR A O 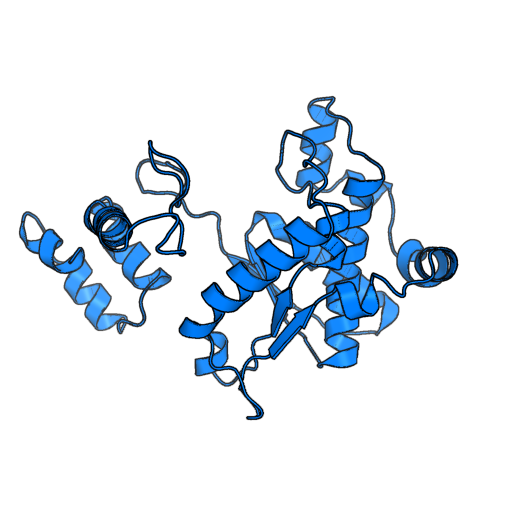1
ATOM 1744 N N . THR A 1 217 ? 5.561 -4.361 -16.356 1.00 94.50 217 THR A N 1
ATOM 1745 C CA . THR A 1 217 ? 4.935 -4.155 -17.664 1.00 94.50 217 THR A CA 1
ATOM 1746 C C . THR A 1 217 ? 3.646 -4.952 -17.806 1.00 94.50 217 THR A C 1
ATOM 1748 O O . THR A 1 217 ? 3.313 -5.815 -16.992 1.00 94.50 217 THR A O 1
ATOM 1751 N N . THR A 1 218 ? 2.913 -4.647 -18.872 1.00 94.62 218 THR A N 1
ATOM 1752 C CA . THR A 1 218 ? 1.750 -5.410 -19.333 1.00 94.62 218 THR A CA 1
ATOM 1753 C C . THR A 1 218 ? 2.079 -6.287 -20.542 1.00 94.62 218 THR A C 1
ATOM 1755 O O . THR A 1 218 ? 1.169 -6.716 -21.252 1.00 94.62 2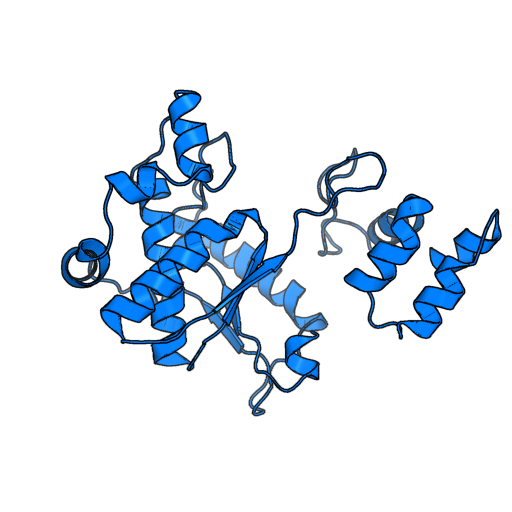18 THR A O 1
ATOM 1758 N N . LEU A 1 219 ? 3.368 -6.542 -20.803 1.00 95.75 219 LEU A N 1
ATOM 1759 C CA . LEU A 1 219 ? 3.788 -7.376 -21.923 1.00 95.75 219 LEU A CA 1
ATOM 1760 C C . LEU A 1 219 ? 3.328 -8.830 -21.726 1.00 95.75 219 LEU A C 1
ATOM 1762 O O . LEU A 1 219 ? 3.428 -9.364 -20.616 1.00 95.75 219 LEU A O 1
ATOM 1766 N N . PRO A 1 220 ? 2.867 -9.496 -22.798 1.00 96.06 220 PRO A N 1
ATOM 1767 C CA . PRO A 1 220 ? 2.630 -10.933 -22.790 1.00 96.06 220 PRO A CA 1
ATOM 1768 C C . PRO A 1 220 ? 3.879 -11.724 -22.366 1.00 96.06 220 PRO A C 1
ATOM 1770 O O . PRO A 1 220 ? 5.007 -11.358 -22.698 1.00 96.06 220 PRO A O 1
ATOM 1773 N N . LEU A 1 221 ? 3.697 -12.822 -21.624 1.00 96.25 221 LEU A N 1
ATOM 1774 C CA . LEU A 1 221 ? 4.822 -13.600 -21.082 1.00 96.25 221 LEU A CA 1
ATOM 1775 C C . LEU A 1 221 ? 5.695 -14.244 -22.169 1.00 96.25 221 LEU A C 1
ATOM 1777 O O . LEU A 1 221 ? 6.888 -14.442 -21.953 1.00 96.25 221 LEU A O 1
ATOM 1781 N N . ASP A 1 222 ? 5.122 -14.558 -23.328 1.00 97.06 222 ASP A N 1
ATOM 1782 C CA . ASP A 1 222 ? 5.834 -15.021 -24.519 1.00 97.06 222 ASP A CA 1
ATOM 1783 C C . ASP A 1 222 ? 6.732 -13.928 -25.112 1.00 97.06 222 ASP A C 1
ATOM 1785 O O . ASP A 1 222 ? 7.872 -14.213 -25.486 1.00 97.06 222 ASP A O 1
ATOM 1789 N N . GLU A 1 223 ? 6.273 -12.674 -25.113 1.00 96.38 223 GLU A N 1
ATOM 1790 C CA . GLU A 1 223 ? 7.095 -11.534 -25.522 1.00 96.38 223 GLU A CA 1
ATOM 1791 C C . GLU A 1 223 ? 8.224 -11.281 -24.520 1.00 96.38 223 GLU A C 1
ATOM 1793 O O . GLU A 1 223 ? 9.377 -11.095 -24.915 1.00 96.38 223 GLU A O 1
ATOM 1798 N N . VAL A 1 224 ? 7.947 -11.383 -23.217 1.00 96.25 224 VAL A N 1
ATOM 1799 C CA . VAL A 1 224 ? 9.011 -11.307 -22.209 1.00 96.25 224 VAL A CA 1
ATOM 1800 C C . VAL A 1 224 ? 10.031 -12.436 -22.395 1.00 96.25 224 VAL A C 1
ATOM 1802 O O . VAL A 1 224 ? 11.230 -12.180 -22.340 1.00 96.25 224 VAL A O 1
ATOM 1805 N N . ALA A 1 225 ? 9.593 -13.664 -22.689 1.00 94.75 225 ALA A N 1
ATOM 1806 C CA . ALA A 1 225 ? 10.487 -14.791 -22.968 1.00 94.75 225 ALA A CA 1
ATOM 1807 C C . ALA A 1 225 ? 11.287 -14.622 -24.277 1.00 94.75 225 ALA A C 1
ATOM 1809 O O . ALA A 1 225 ? 12.370 -15.191 -24.439 1.00 94.75 225 ALA A O 1
ATOM 1810 N N . ARG A 1 226 ? 10.773 -13.858 -25.249 1.00 95.44 226 ARG A N 1
ATOM 1811 C CA . ARG A 1 226 ? 11.531 -13.453 -26.440 1.00 95.44 226 ARG A CA 1
ATOM 1812 C C . ARG A 1 226 ? 12.622 -12.447 -26.074 1.00 95.44 226 ARG A C 1
ATOM 1814 O O . ARG A 1 226 ? 13.765 -12.659 -26.465 1.00 95.44 226 ARG A O 1
ATOM 1821 N N . LEU A 1 227 ? 12.284 -11.408 -25.309 1.00 94.19 227 LEU A N 1
ATOM 1822 C CA . LEU A 1 227 ? 13.220 -10.367 -24.866 1.00 94.19 227 LEU A CA 1
ATOM 1823 C C . LEU A 1 227 ? 14.301 -10.908 -23.916 1.00 94.19 227 LEU A C 1
ATOM 1825 O O . LEU A 1 227 ? 15.456 -10.513 -24.017 1.00 94.19 227 LEU A O 1
ATOM 1829 N N . GLU A 1 228 ? 13.954 -11.864 -23.053 1.00 92.06 228 GLU A N 1
ATOM 1830 C CA . GLU A 1 228 ? 14.869 -12.552 -22.127 1.00 92.06 228 GLU A CA 1
ATOM 1831 C C . GLU A 1 228 ? 15.984 -13.330 -22.850 1.00 92.06 228 GLU A C 1
ATOM 1833 O O . GLU A 1 228 ? 17.051 -13.548 -22.284 1.00 92.06 228 GLU A O 1
ATOM 1838 N N . ARG A 1 229 ? 15.766 -13.729 -24.111 1.00 92.88 229 ARG A N 1
ATOM 1839 C CA . ARG A 1 229 ? 16.766 -14.438 -24.927 1.00 92.88 229 ARG A CA 1
ATOM 1840 C C . ARG A 1 229 ? 17.766 -13.512 -25.621 1.00 92.88 229 ARG A C 1
ATOM 1842 O O . ARG A 1 229 ? 18.722 -14.017 -26.206 1.00 92.88 229 ARG A O 1
ATOM 1849 N N . LEU A 1 230 ? 17.552 -12.195 -25.587 1.00 91.06 230 LEU A N 1
ATOM 1850 C CA . LEU A 1 230 ? 18.474 -11.230 -26.181 1.00 91.06 230 LEU A CA 1
ATOM 1851 C C . LEU A 1 230 ? 19.751 -11.146 -25.337 1.00 91.06 230 LEU A C 1
ATOM 1853 O O . LEU A 1 230 ? 19.696 -10.963 -24.123 1.00 91.06 230 LEU A O 1
ATOM 1857 N N . GLY A 1 231 ? 20.906 -11.268 -25.989 1.00 86.94 231 GLY A N 1
ATOM 1858 C CA . GLY A 1 231 ? 22.219 -11.226 -25.347 1.00 86.94 231 GLY A CA 1
ATOM 1859 C C . GLY A 1 231 ? 23.133 -10.168 -25.959 1.00 86.94 231 GLY A C 1
ATOM 1860 O O . GLY A 1 231 ? 22.846 -9.592 -27.009 1.00 86.94 231 GLY A O 1
ATOM 1861 N N . GLY A 1 232 ? 24.265 -9.903 -25.304 1.00 87.69 232 GLY A N 1
ATOM 1862 C CA . GLY A 1 232 ? 25.250 -8.940 -25.800 1.00 87.69 232 GLY A CA 1
ATOM 1863 C C . GLY A 1 232 ? 24.646 -7.545 -25.990 1.00 87.69 232 GLY A C 1
ATOM 1864 O O . GLY A 1 232 ? 23.998 -7.017 -25.093 1.00 87.69 232 GLY A O 1
ATOM 1865 N N . SER A 1 233 ? 24.840 -6.933 -27.160 1.00 88.19 233 SER A N 1
ATOM 1866 C CA . SER A 1 233 ? 24.299 -5.597 -27.442 1.00 88.19 233 SER A CA 1
ATOM 1867 C C . SER A 1 233 ? 22.780 -5.569 -27.637 1.00 88.19 233 SER A C 1
ATOM 1869 O O . SER A 1 233 ? 22.187 -4.503 -27.468 1.00 88.19 233 SER A O 1
ATOM 1871 N N . GLU A 1 234 ? 22.146 -6.699 -27.966 1.00 91.19 234 GLU A N 1
ATOM 1872 C CA . GLU A 1 234 ? 20.707 -6.773 -28.262 1.00 91.19 234 GLU A CA 1
ATOM 1873 C C . GLU A 1 234 ? 19.836 -6.586 -27.018 1.00 91.19 234 GLU A C 1
ATOM 1875 O O . GLU A 1 234 ? 18.696 -6.145 -27.129 1.00 91.19 234 GLU A O 1
ATOM 1880 N N . ILE A 1 235 ? 20.373 -6.828 -25.816 1.00 90.88 235 ILE A N 1
ATOM 1881 C CA . ILE A 1 235 ? 19.637 -6.601 -24.564 1.00 90.88 235 ILE A CA 1
ATOM 1882 C C . ILE A 1 235 ? 19.220 -5.134 -24.386 1.00 90.88 235 ILE A C 1
ATOM 1884 O O . ILE A 1 235 ? 18.264 -4.833 -23.676 1.00 90.88 235 ILE A O 1
ATOM 1888 N N . ASN A 1 236 ? 19.897 -4.206 -25.069 1.00 90.06 236 ASN A N 1
ATOM 1889 C CA . ASN A 1 236 ? 19.513 -2.800 -25.075 1.00 90.06 236 ASN A CA 1
ATOM 1890 C C . ASN A 1 236 ? 18.136 -2.563 -25.708 1.00 90.06 236 ASN A C 1
ATOM 1892 O O . ASN A 1 236 ? 17.485 -1.596 -25.325 1.00 90.06 236 ASN A O 1
ATOM 1896 N N . GLU A 1 237 ? 17.675 -3.437 -26.609 1.00 90.94 237 GLU A N 1
ATOM 1897 C CA . GLU A 1 237 ? 16.307 -3.379 -27.138 1.00 90.94 237 GLU A CA 1
ATOM 1898 C C . GLU A 1 237 ? 15.278 -3.781 -26.077 1.00 90.94 237 GLU A C 1
ATOM 1900 O O . GLU A 1 237 ? 14.203 -3.199 -26.023 1.00 90.94 237 GLU A O 1
ATOM 1905 N N . ALA A 1 238 ? 15.615 -4.716 -25.180 1.00 91.31 238 ALA A N 1
ATOM 1906 C CA . ALA A 1 238 ? 14.744 -5.082 -24.059 1.00 91.31 238 ALA A CA 1
ATOM 1907 C C . ALA A 1 238 ? 14.675 -3.999 -22.966 1.00 91.31 238 ALA A C 1
ATOM 1909 O O . ALA A 1 238 ? 13.724 -3.975 -22.188 1.00 91.31 238 ALA A O 1
ATOM 1910 N N . LYS A 1 239 ? 15.682 -3.119 -22.889 1.00 90.75 239 LYS A N 1
ATOM 1911 C CA . LYS A 1 239 ? 15.762 -2.017 -21.912 1.00 90.75 239 LYS A CA 1
ATOM 1912 C C . LYS A 1 239 ? 15.231 -0.676 -22.433 1.00 90.75 239 LYS A C 1
ATOM 1914 O O . LYS A 1 239 ? 15.301 0.311 -21.700 1.00 90.75 239 LYS A O 1
ATOM 1919 N N . LYS A 1 240 ? 14.820 -0.609 -23.698 1.00 86.50 240 LYS A N 1
ATOM 1920 C CA . LYS A 1 240 ? 14.355 0.614 -24.360 1.00 86.50 240 LYS A CA 1
ATOM 1921 C C . LYS A 1 240 ? 12.889 0.887 -24.046 1.00 86.50 240 LYS A C 1
ATOM 1923 O O . LYS A 1 240 ? 12.598 2.073 -23.762 1.00 86.50 240 LYS A O 1
#

Foldseek 3Di:
DVCLVVPAAAEAEQALLLLQQDALQQDQDDDDGDDNVRSVVVSVVVVVLCPVVFAADDDPRGYHYDYLCVPNVPDDPVVCCVQQVVLDDPVVLCPPPRNVVCVVVVHDDDPSNSCSLSSLLVVLLVCCVPPVAAEDEEAPSCVSSVVSNQSRNCVRPVDRHYYDHDYQDAAPVRHGPQQDPVGGLDPDCVVPNPVRNLVSLLPGDLVCLLVCCVVPHPDDNVVSVVLNPDDDPRVSVSSD

pLDDT: mean 90.28, std 7.89, range [57.97, 98.5]

Sequence (240 aa):
HWLQQTGHRPIALMGGGTSMIGDPSFKDEARKLLTPQDIEDNLAGIRRNFMPYLKFGSGPNDAIMVNNADWLMEINYVNFLRDVGRHFSVNRMLAFDSVKLRLDREQSLSFLEFNYMILQAYDFVELYKRLGCRLQMGGSDQWGNIINGIDLGRRMEDAQLYALTTPLLTTSSGAKMGKSASGAVWLDAEMLSPYEFWQYWRNTEDADVARFLKLYTTLPLDEVARLERLGGSEINEAKK

Secondary structure (DSSP, 8-state):
-HHHHTT---EEEE-HHHHTT---TT-SSPPPPPPHHHHHHHHHHHHHHHTTTS-BSSSTT-BEEEETHHHHTT--HHHHHHHTGGG--HHHHHTSHHHHHHHHTTPPPPHHHHHHHHHHHHHHHHHHHHH---EEEEEGGGHHHHHHHHHHHHHHH----EEEEEPPPB-TTSPBTTEETTEE--SSTTTS-HHHHHHHHHT--HHHHHHHHHHH----HHHHHHHTT--GGGHHHHT-

Radius of gyration: 20.29 Å; chains: 1; bounding box: 44×36×53 Å